Protein AF-A0A924Q567-F1 (afdb_monomer)

Radius of gyration: 49.11 Å; Cα contacts (8 Å, |Δi|>4): 144; chains: 1; bounding box: 121×82×143 Å

Mean predicted aligned error: 18.67 Å

Nearest PDB structures (foldseek):
  8tzl-assembly1_E  TM=3.607E-01  e=2.537E+00  Vibrio cholerae
  6ixv-assembly3_C  TM=4.095E-01  e=7.789E+00  Homo sapiens
  3vr4-assembly1_G  TM=2.959E-01  e=4.316E+00  Enterococcus hirae
  8i7o-assembly1_C7  TM=3.284E-01  e=5.152E+00  Mus musculus

Secondary structure (DSSP, 8-state):
--SSSSSSHHHHHHHHHHHHHTTT---------PEEEE-TTS-EEEESS--GGGTTS-EEEE-TTS-EEEEEPPPPPHHHHHHHHHHHHHHHHHHHHHHHHHHHHHHHHHH-SSHHHHHHHHHHHHHHHHHHHHHHHHHHHHHHHHHHTTT----------------PPPPP----PPPPPPP------HHHHHHHHHHHHHHHHHHHHHHHHHHHHHHHHHHHHHHHHHHHHHHHHHHHHHHHHHHHHHHHHH----------

Sequence (264 aa):
MQHQKQNTERRWKGLVVSAVLLAACGATAGHAQVYKWVDENGKTQYTDTIPPASTDRARKELRSDGTVKFSTDRAATAEEKRLASLRAVEAAKIKAAQDEHDRKDKALLNTYTSLLDYDRVRDRALSTVAADIRTLQDREVVLNQIIASDGRFLPPVTGPVAVPAPAVAPVAGKPVAPAPAPKATLVKTAGMVLLEAKSELPRARAAIVSKRHDFEALTALYASDRDRLSRLIDLENAKTTTEKTLAAEQKVISDPTVVPAKKK

Structure (mmCIF, N/CA/C/O backbone):
data_AF-A0A924Q567-F1
#
_entry.id   AF-A0A924Q567-F1
#
loop_
_atom_site.group_PDB
_atom_site.id
_atom_site.type_symbol
_atom_site.label_atom_id
_atom_site.label_alt_id
_atom_site.label_comp_id
_atom_site.label_asym_id
_atom_site.label_entity_id
_atom_site.label_seq_id
_atom_site.pdbx_PDB_ins_code
_atom_site.Cartn_x
_atom_site.Cartn_y
_atom_site.Cartn_z
_atom_site.occupancy
_atom_site.B_iso_or_equiv
_atom_site.auth_seq_id
_atom_site.auth_comp_id
_atom_site.auth_asym_id
_atom_site.auth_atom_id
_atom_site.pdbx_PDB_model_num
ATOM 1 N N . MET A 1 1 ? -94.385 1.839 93.846 1.00 49.00 1 MET A N 1
ATOM 2 C CA . MET A 1 1 ? -93.597 1.224 92.752 1.00 49.00 1 MET A CA 1
ATOM 3 C C . MET A 1 1 ? -94.226 1.500 91.376 1.00 49.00 1 MET A C 1
ATOM 5 O O . MET A 1 1 ? -94.781 0.588 90.786 1.00 49.00 1 MET A O 1
ATOM 9 N N . GLN A 1 2 ? -94.177 2.734 90.854 1.00 51.34 2 GLN A N 1
ATOM 10 C CA . GLN A 1 2 ? -94.692 3.040 89.494 1.00 51.34 2 GLN A CA 1
ATOM 11 C C . GLN A 1 2 ? -93.894 4.126 88.726 1.00 51.34 2 GLN A C 1
ATOM 13 O O . GLN A 1 2 ? -94.151 4.342 87.549 1.00 51.34 2 GLN A O 1
ATOM 18 N N . HIS A 1 3 ? -92.881 4.782 89.313 1.00 44.53 3 HIS A N 1
ATOM 19 C CA . HIS A 1 3 ? -92.201 5.918 88.654 1.00 44.53 3 HIS A CA 1
ATOM 20 C C . HIS A 1 3 ? -90.887 5.598 87.908 1.00 44.53 3 HIS A C 1
ATOM 22 O O . HIS A 1 3 ? -90.301 6.496 87.315 1.00 44.53 3 HIS A O 1
ATOM 28 N N . GLN A 1 4 ? -90.421 4.343 87.870 1.00 53.62 4 GLN A N 1
ATOM 29 C CA . GLN A 1 4 ? -89.105 3.993 87.290 1.00 53.62 4 GLN A CA 1
ATOM 30 C C . GLN A 1 4 ? -89.120 3.574 85.801 1.00 53.62 4 GLN A C 1
ATOM 32 O O . GLN A 1 4 ? -88.065 3.304 85.238 1.00 53.62 4 GLN A O 1
ATOM 37 N N . LYS A 1 5 ? -90.280 3.527 85.124 1.00 50.31 5 LYS A N 1
ATOM 38 C CA . LYS A 1 5 ? -90.381 2.995 83.742 1.00 50.31 5 LYS A CA 1
ATOM 39 C C . LYS A 1 5 ? -90.311 4.026 82.601 1.00 50.31 5 LYS A C 1
AT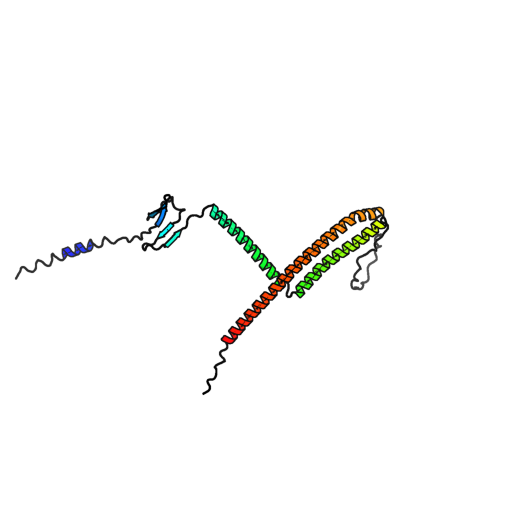OM 41 O O . LYS A 1 5 ? -90.260 3.626 81.449 1.00 50.31 5 LYS A O 1
ATOM 46 N N . GLN A 1 6 ? -90.293 5.332 82.880 1.00 54.94 6 GLN A N 1
ATOM 47 C CA . GLN A 1 6 ? -90.463 6.374 81.844 1.00 54.94 6 GLN A CA 1
ATOM 48 C C . GLN A 1 6 ? -89.144 6.940 81.261 1.00 54.94 6 GLN A C 1
ATOM 50 O O . GLN A 1 6 ? -89.168 7.624 80.241 1.00 54.94 6 GLN A O 1
ATOM 55 N N . ASN A 1 7 ? -87.982 6.670 81.874 1.00 49.31 7 ASN A N 1
ATOM 56 C CA . ASN A 1 7 ? -86.717 7.353 81.534 1.00 49.31 7 ASN A CA 1
ATOM 57 C C . ASN A 1 7 ? -85.803 6.614 80.536 1.00 49.31 7 ASN A C 1
ATOM 59 O O . ASN A 1 7 ? -84.811 7.186 80.078 1.00 49.31 7 ASN A O 1
ATOM 63 N N . THR A 1 8 ? -86.101 5.364 80.180 1.00 51.41 8 THR A N 1
ATOM 64 C CA . THR A 1 8 ? -85.229 4.537 79.323 1.00 51.41 8 THR A CA 1
ATOM 65 C C . THR A 1 8 ? -85.462 4.762 77.828 1.00 51.41 8 THR A C 1
ATOM 67 O O . THR A 1 8 ? -84.510 4.720 77.052 1.00 51.41 8 THR A O 1
ATOM 70 N N . GLU A 1 9 ? -86.681 5.104 77.406 1.00 51.09 9 GLU A N 1
ATOM 71 C CA . GLU A 1 9 ? -87.011 5.211 75.974 1.00 51.09 9 GLU A CA 1
ATOM 72 C C . GLU A 1 9 ? -86.589 6.535 75.315 1.00 51.09 9 GLU A C 1
ATOM 74 O O . GLU A 1 9 ? -86.417 6.607 74.097 1.00 51.09 9 GLU A O 1
ATOM 79 N N . ARG A 1 10 ? -86.359 7.596 76.101 1.00 54.09 10 ARG A N 1
ATOM 80 C CA . ARG A 1 10 ? -85.931 8.907 75.571 1.00 54.09 10 ARG A CA 1
ATOM 81 C C . ARG A 1 10 ? -84.429 8.988 75.288 1.00 54.09 10 ARG A C 1
ATOM 83 O O . ARG A 1 10 ? -84.020 9.754 74.421 1.00 54.09 10 ARG A O 1
ATOM 90 N N . ARG A 1 11 ? -83.607 8.182 75.970 1.00 54.81 11 ARG A N 1
ATOM 91 C CA . ARG A 1 11 ? -82.136 8.223 75.842 1.00 54.81 11 ARG A CA 1
ATOM 92 C C . ARG A 1 11 ? -81.632 7.548 74.564 1.00 54.81 11 ARG A C 1
ATOM 94 O O . ARG A 1 11 ? -80.575 7.915 74.065 1.00 54.81 11 ARG A O 1
ATOM 101 N N . TRP A 1 12 ? -82.405 6.619 73.999 1.00 49.62 12 TRP A N 1
ATOM 102 C CA . TRP A 1 12 ? -81.978 5.855 72.824 1.00 49.62 12 TRP A CA 1
ATOM 103 C C . TRP A 1 12 ? -82.185 6.606 71.501 1.00 49.62 12 TRP A C 1
ATOM 105 O O . TRP A 1 12 ? -81.382 6.473 70.581 1.00 49.62 12 TRP A O 1
ATOM 115 N N . LYS A 1 13 ? -83.207 7.471 71.421 1.00 50.41 13 LYS A N 1
ATOM 116 C CA . LYS A 1 13 ? -83.510 8.247 70.204 1.00 50.41 13 LYS A CA 1
ATOM 117 C C . LYS A 1 13 ? -82.503 9.375 69.932 1.00 50.41 13 LYS A C 1
ATOM 119 O O . LYS A 1 13 ? -82.315 9.742 68.779 1.00 50.41 13 LYS A O 1
ATOM 124 N N . GLY A 1 14 ? -81.815 9.884 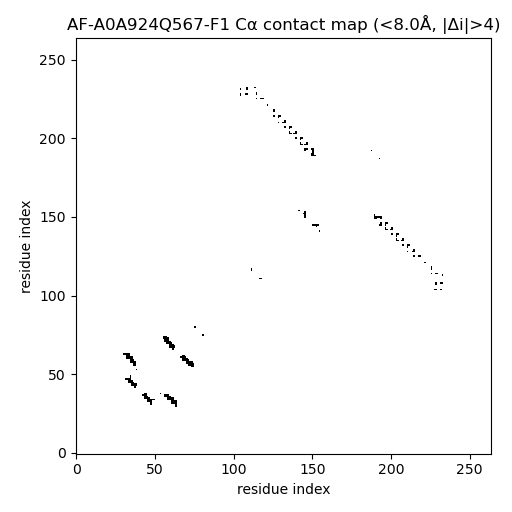70.960 1.00 49.41 14 GLY A N 1
ATOM 125 C CA . GLY A 1 14 ? -80.770 10.909 70.798 1.00 49.41 14 GLY A CA 1
ATOM 126 C C . GLY A 1 14 ? -79.438 10.373 70.258 1.00 49.41 14 GLY A C 1
ATOM 127 O O . GLY A 1 14 ? -78.714 11.097 69.584 1.00 49.41 14 GLY A O 1
ATOM 128 N N . LEU A 1 15 ? -79.133 9.094 70.506 1.00 55.19 15 LEU A N 1
ATOM 129 C CA . LEU A 1 15 ? -77.843 8.479 70.163 1.00 55.19 15 LEU A CA 1
ATOM 130 C C . LEU A 1 15 ? -77.741 8.067 68.683 1.00 55.19 15 LEU A C 1
ATOM 132 O O . LEU A 1 15 ? -76.648 8.020 68.127 1.00 55.19 15 LEU A O 1
ATOM 136 N N . VAL A 1 16 ? -78.875 7.819 68.020 1.00 57.03 16 VAL A N 1
ATOM 137 C CA . VAL A 1 16 ? -78.901 7.437 66.595 1.00 57.03 16 VAL A CA 1
ATOM 138 C C . VAL A 1 16 ? -78.711 8.654 65.679 1.00 57.03 16 VAL A C 1
ATOM 140 O O . VAL A 1 16 ? -78.095 8.539 64.624 1.00 57.03 16 VAL A O 1
ATOM 143 N N . VAL A 1 17 ? -79.152 9.846 66.098 1.00 56.94 17 VAL A N 1
ATOM 144 C CA . VAL A 1 17 ? -79.019 11.072 65.289 1.00 56.94 17 VAL A CA 1
ATOM 145 C C . VAL A 1 17 ? -77.582 11.617 65.303 1.00 56.94 17 VAL A C 1
ATOM 147 O O . VAL A 1 17 ? -77.122 12.139 64.289 1.00 56.94 17 VAL A O 1
ATOM 150 N N . SER A 1 18 ? -76.818 11.434 66.390 1.00 52.47 18 SER A N 1
ATOM 151 C CA . SER A 1 18 ? -75.418 11.892 66.446 1.00 52.47 18 SER A CA 1
ATOM 152 C C . SER A 1 18 ? -74.440 11.002 65.669 1.00 52.47 18 SER A C 1
ATOM 154 O O . SER A 1 18 ? -73.372 11.470 65.285 1.00 52.47 18 SER A O 1
ATOM 156 N N . ALA A 1 19 ? -74.785 9.735 65.416 1.00 53.22 19 ALA A N 1
ATOM 157 C CA . ALA A 1 19 ? -73.922 8.800 64.689 1.00 53.22 19 ALA A CA 1
ATOM 158 C C . ALA A 1 19 ? -73.966 8.996 63.161 1.00 53.22 19 ALA A C 1
ATOM 160 O O . ALA A 1 19 ? -72.989 8.702 62.478 1.00 53.22 19 ALA A O 1
ATOM 161 N N . VAL A 1 20 ? -75.063 9.535 62.619 1.00 56.19 20 VAL A N 1
ATOM 162 C CA . VAL A 1 20 ? -75.216 9.752 61.168 1.00 56.19 20 VAL A CA 1
ATOM 163 C C . VAL A 1 20 ? -74.555 11.059 60.710 1.00 56.19 20 VAL A C 1
ATOM 165 O O . VAL A 1 20 ? -74.064 11.134 59.587 1.00 56.19 20 VAL A O 1
ATOM 168 N N . LEU A 1 21 ? -74.443 12.069 61.582 1.00 50.78 21 LEU A N 1
ATOM 169 C CA . LEU A 1 21 ? -73.819 13.350 61.221 1.00 50.78 21 LEU A CA 1
ATOM 170 C C . LEU A 1 21 ? -72.278 13.302 61.201 1.00 50.78 21 LEU A C 1
ATOM 172 O O . LEU A 1 21 ? -71.648 14.133 60.555 1.00 50.78 21 LEU A O 1
ATOM 176 N N . LEU A 1 22 ? -71.661 12.314 61.862 1.00 50.19 22 LEU A N 1
ATOM 177 C CA . LEU A 1 22 ? -70.200 12.178 61.927 1.00 50.19 22 LEU A CA 1
ATOM 178 C C . LEU A 1 22 ? -69.603 11.364 60.761 1.00 50.19 22 LEU A C 1
ATOM 180 O O . LEU A 1 22 ? -68.396 11.399 60.544 1.00 50.19 22 LEU A O 1
ATOM 184 N N . ALA A 1 23 ? -70.436 10.667 59.981 1.00 48.16 23 ALA A N 1
ATOM 185 C CA . ALA A 1 23 ? -70.002 9.844 58.847 1.00 48.16 23 ALA A CA 1
ATOM 186 C C . ALA A 1 23 ? -69.887 10.619 57.515 1.00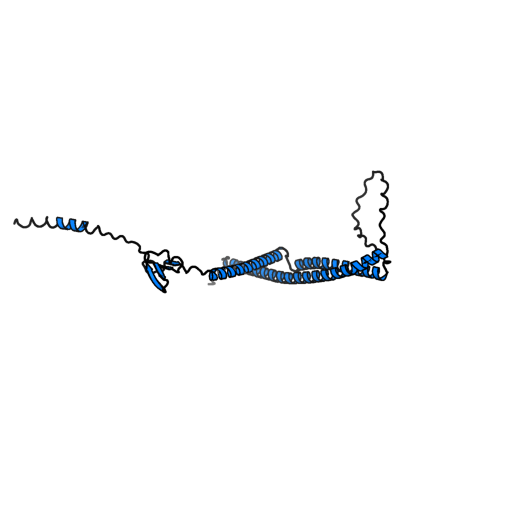 48.16 23 ALA A C 1
ATOM 188 O O . ALA A 1 23 ? -69.381 10.079 56.536 1.00 48.16 23 ALA A O 1
ATOM 189 N N . ALA A 1 24 ? -70.320 11.884 57.467 1.00 47.59 24 ALA A N 1
ATOM 190 C CA . ALA A 1 24 ? -70.266 12.715 56.258 1.00 47.59 24 ALA A CA 1
ATOM 191 C C . ALA A 1 24 ? -68.956 13.516 56.099 1.00 47.59 24 ALA A C 1
ATOM 193 O O . ALA A 1 24 ? -68.771 14.184 55.086 1.00 47.59 24 ALA A O 1
ATOM 194 N N . CYS A 1 25 ? -68.029 13.438 57.061 1.00 45.97 25 CYS A N 1
ATOM 195 C CA . CYS A 1 25 ? -66.724 14.111 57.002 1.00 45.97 25 CYS A CA 1
ATOM 196 C C . CYS A 1 25 ? -65.588 13.112 56.700 1.00 45.97 25 CYS A C 1
ATOM 198 O O . CYS A 1 25 ? -64.547 13.091 57.355 1.00 45.97 25 CYS A O 1
ATOM 200 N N . GLY A 1 26 ? -65.818 12.220 55.733 1.00 43.34 26 GLY A N 1
ATOM 201 C CA . GLY A 1 26 ? -64.791 11.341 55.179 1.00 43.34 26 GLY A CA 1
ATOM 202 C C . GLY A 1 26 ? -63.874 12.141 54.262 1.00 43.34 26 GLY A C 1
ATOM 203 O O . GLY A 1 26 ? -64.206 12.388 53.107 1.00 43.34 26 GLY A O 1
ATOM 204 N N . ALA A 1 27 ? -62.744 12.573 54.817 1.00 44.97 27 ALA A N 1
ATOM 205 C CA . ALA A 1 27 ? -61.682 13.307 54.152 1.00 44.97 27 ALA A CA 1
ATOM 206 C C . ALA A 1 27 ? -61.311 12.711 52.783 1.00 44.97 27 ALA A C 1
ATOM 208 O O . ALA A 1 27 ? -60.885 11.561 52.672 1.00 44.97 27 ALA A O 1
ATOM 209 N N . THR A 1 28 ? -61.382 13.537 51.741 1.00 43.84 28 THR A N 1
ATOM 210 C CA . THR A 1 28 ? -60.617 13.319 50.517 1.00 43.84 28 THR A CA 1
ATOM 211 C C . THR A 1 28 ? -59.138 13.464 50.870 1.00 43.84 28 THR A C 1
ATOM 213 O O . THR A 1 28 ? -58.620 14.577 50.959 1.00 43.84 28 THR A O 1
ATOM 216 N N . ALA A 1 29 ? -58.450 12.347 51.104 1.00 44.50 29 ALA A N 1
ATOM 217 C CA . ALA A 1 29 ? -56.994 12.310 51.134 1.00 44.50 29 ALA A CA 1
ATOM 218 C C . ALA A 1 29 ? -56.474 12.545 49.705 1.00 44.50 29 ALA A C 1
ATOM 220 O O . ALA A 1 29 ? -56.157 11.613 48.968 1.00 44.50 29 ALA A O 1
ATOM 221 N N . GLY A 1 30 ? -56.454 13.811 49.289 1.00 45.03 30 GLY A N 1
ATOM 222 C CA . GLY A 1 30 ? -55.734 14.238 48.102 1.00 45.03 30 GLY A CA 1
ATOM 223 C C . GLY A 1 30 ? -54.241 14.063 48.356 1.00 45.03 30 GLY A C 1
ATOM 224 O O . GLY A 1 30 ? -53.691 14.650 49.285 1.00 45.03 30 GLY A O 1
ATOM 225 N N . HIS A 1 31 ? -53.582 13.241 47.546 1.00 48.22 31 HIS A N 1
ATOM 226 C CA . HIS A 1 31 ? -52.127 13.222 47.458 1.00 48.22 31 HIS A CA 1
ATOM 227 C C . HIS A 1 31 ? -51.644 14.598 46.964 1.00 48.22 31 HIS A C 1
ATOM 229 O O . HIS A 1 31 ? -51.569 14.822 45.759 1.00 48.22 31 HIS A O 1
ATOM 235 N N . ALA A 1 32 ? -51.336 15.518 47.882 1.00 53.72 32 ALA A N 1
ATOM 236 C CA . ALA A 1 32 ? -50.741 16.813 47.555 1.00 53.72 32 ALA A CA 1
ATOM 237 C C . ALA A 1 32 ? -49.303 16.596 47.051 1.00 53.72 32 ALA A C 1
ATOM 239 O O . ALA A 1 32 ? -48.451 16.083 47.786 1.00 53.72 32 ALA A O 1
ATOM 240 N N . GLN A 1 33 ? -49.038 16.925 45.785 1.00 58.66 33 GLN A N 1
ATOM 241 C CA . GLN A 1 33 ? -47.714 16.811 45.173 1.00 58.66 33 GLN A CA 1
ATOM 242 C C . GLN A 1 33 ? -47.039 18.182 45.222 1.00 58.66 33 GLN A C 1
ATOM 244 O O . GLN A 1 33 ? -47.317 19.060 44.416 1.00 58.66 33 GLN A O 1
ATOM 249 N N . VAL A 1 34 ? -46.130 18.376 46.179 1.00 62.91 34 VAL A N 1
ATOM 250 C CA . VAL A 1 34 ? -45.461 19.668 46.366 1.00 62.91 34 VAL A CA 1
ATOM 251 C C . VAL A 1 34 ? -44.223 19.755 45.470 1.00 62.91 34 VAL A C 1
ATOM 253 O O . VAL A 1 34 ? -43.266 18.987 45.616 1.00 62.91 34 VAL A O 1
ATOM 256 N N . TYR A 1 35 ? -44.206 20.729 44.560 1.00 62.09 35 TYR A N 1
ATOM 257 C CA . TYR A 1 35 ? -43.068 21.002 43.683 1.00 62.09 35 TYR A CA 1
ATOM 258 C C . TYR A 1 35 ? -42.164 22.081 44.278 1.00 62.09 35 TYR A C 1
ATOM 260 O O . TYR A 1 35 ? -42.632 23.163 44.639 1.00 62.09 35 TYR A O 1
ATOM 268 N N . LYS A 1 36 ? -40.853 21.811 44.328 1.00 68.94 36 LYS A N 1
ATOM 269 C CA . LYS A 1 36 ? -39.820 22.777 44.726 1.00 68.94 36 LYS A CA 1
ATOM 270 C C . LYS A 1 36 ? -39.118 23.328 43.485 1.00 68.94 36 LYS A C 1
ATOM 272 O O . LYS A 1 36 ? -38.501 22.565 42.735 1.00 68.94 36 LYS A O 1
ATOM 277 N N . TRP A 1 37 ? -39.162 24.645 43.296 1.00 64.62 37 TRP A N 1
ATOM 278 C CA . TRP A 1 37 ? -38.470 25.333 42.200 1.00 64.62 37 TRP A CA 1
ATOM 279 C C . TRP A 1 37 ? -37.856 26.662 42.660 1.00 64.62 37 TRP A C 1
ATOM 281 O O . TRP A 1 37 ? -38.170 27.163 43.738 1.00 64.62 37 TRP A O 1
ATOM 291 N N . VAL A 1 38 ? -36.929 27.202 41.866 1.00 68.12 38 VAL A N 1
ATOM 292 C CA . VAL A 1 38 ? -36.236 28.468 42.151 1.00 68.12 38 VAL A CA 1
ATOM 293 C C . VAL A 1 38 ? -36.681 29.522 41.137 1.00 68.12 38 VAL A C 1
ATOM 295 O O . VAL A 1 38 ? -36.569 29.305 39.925 1.00 68.12 38 VAL A O 1
ATOM 298 N N . ASP A 1 39 ? -37.207 30.641 41.636 1.00 60.56 39 ASP A N 1
ATOM 299 C CA . ASP A 1 39 ? -37.718 31.746 40.819 1.00 60.56 39 ASP A CA 1
ATOM 300 C C . ASP A 1 39 ? -36.602 32.644 40.241 1.00 60.56 39 ASP A C 1
ATOM 302 O O . ASP A 1 39 ? -35.408 32.369 40.382 1.00 60.56 39 ASP A O 1
ATOM 306 N N . GLU A 1 40 ? -36.974 33.697 39.507 1.00 58.56 40 GLU A N 1
ATOM 307 C CA . GLU A 1 40 ? -36.023 34.615 38.848 1.00 58.56 40 GLU A CA 1
ATOM 308 C C . GLU A 1 40 ? -35.178 35.426 39.835 1.00 58.56 40 GLU A C 1
ATOM 310 O O . GLU A 1 40 ? -34.078 35.850 39.493 1.00 58.56 40 GLU A O 1
ATOM 315 N N . ASN A 1 41 ? -35.659 35.558 41.072 1.00 55.97 41 ASN A N 1
ATOM 316 C CA . ASN A 1 41 ? -35.008 36.283 42.156 1.00 55.97 41 ASN A CA 1
ATOM 317 C C . ASN A 1 41 ? -34.153 35.357 43.041 1.00 55.97 41 ASN A C 1
ATOM 319 O O . ASN A 1 41 ? -33.648 35.782 44.079 1.00 55.97 41 ASN A O 1
ATOM 323 N N . GLY A 1 42 ? -34.000 34.082 42.660 1.00 57.88 42 GLY A N 1
ATOM 324 C CA . GLY A 1 42 ? -33.239 33.090 43.420 1.00 57.88 42 GLY A CA 1
ATOM 325 C C . GLY A 1 42 ? -33.962 32.563 44.663 1.00 57.88 42 GLY A C 1
ATOM 326 O O . GLY A 1 42 ? -33.348 31.870 45.478 1.00 57.88 42 GLY A O 1
ATOM 327 N N . LYS A 1 43 ? -35.259 32.850 44.832 1.00 61.03 43 LYS A N 1
ATOM 328 C CA . LYS A 1 43 ? -36.038 32.386 45.981 1.00 61.03 43 LYS A CA 1
ATOM 329 C C . LYS A 1 43 ? -36.604 30.994 45.707 1.00 61.03 43 LYS A C 1
ATOM 331 O O . LYS A 1 43 ? -37.114 30.693 44.630 1.00 61.03 43 LYS A O 1
ATOM 336 N N . THR A 1 44 ? -36.484 30.119 46.702 1.00 65.12 44 THR A N 1
ATOM 337 C CA . THR A 1 44 ? -37.006 28.749 46.647 1.00 65.12 44 THR A CA 1
ATOM 338 C C . THR A 1 44 ? -38.495 28.760 46.971 1.00 65.12 44 THR A C 1
ATOM 340 O O . THR A 1 44 ? -38.870 29.038 48.109 1.00 65.12 44 THR A O 1
ATOM 343 N N . GLN A 1 45 ? -39.325 28.432 45.986 1.00 67.62 45 GLN A N 1
ATOM 344 C CA . GLN A 1 45 ? -40.779 28.430 46.090 1.00 67.62 45 GLN A CA 1
ATOM 345 C C . GLN A 1 45 ? -41.312 26.989 46.086 1.00 67.62 45 GLN A C 1
ATOM 347 O O . GLN A 1 45 ? -40.827 26.131 45.341 1.00 67.62 45 GLN A O 1
ATOM 352 N N . TYR A 1 46 ? -42.317 26.735 46.929 1.00 64.50 46 TYR A N 1
ATOM 353 C CA . TYR A 1 46 ? -43.041 25.465 47.025 1.00 64.50 46 TYR A CA 1
ATOM 354 C C . TYR A 1 46 ? -44.474 25.692 46.532 1.00 64.50 46 TYR A C 1
ATOM 356 O O . TYR A 1 46 ? -45.174 26.534 47.089 1.00 64.50 46 TYR A O 1
ATOM 364 N N . THR A 1 47 ? -44.902 25.003 45.473 1.00 63.00 47 THR A N 1
ATOM 365 C CA . THR A 1 47 ? -46.251 25.166 44.895 1.00 63.00 47 THR A CA 1
ATOM 366 C C . THR A 1 47 ? -46.858 23.819 44.504 1.00 63.00 47 THR A C 1
ATOM 368 O O . THR A 1 47 ? -46.127 22.899 44.139 1.00 63.00 47 THR A O 1
ATOM 371 N N . ASP A 1 48 ? -48.187 23.720 44.576 1.00 60.72 48 ASP A N 1
ATOM 372 C CA . ASP A 1 48 ? -48.996 22.555 44.163 1.00 60.72 48 ASP A CA 1
ATOM 373 C C . ASP A 1 48 ? -49.440 22.668 42.683 1.00 60.72 48 ASP A C 1
ATOM 375 O O . ASP A 1 48 ? -49.923 21.726 42.068 1.00 60.72 48 ASP A O 1
ATOM 379 N N . THR A 1 49 ? -49.260 23.841 42.057 1.00 55.09 49 THR A N 1
ATOM 380 C CA . THR A 1 49 ? -49.556 24.075 40.630 1.00 55.09 49 THR A CA 1
ATOM 381 C C . THR A 1 49 ? -48.462 24.930 39.991 1.00 55.09 49 THR A C 1
ATOM 383 O O . THR A 1 49 ? -48.086 25.981 40.519 1.00 55.09 49 THR A O 1
ATOM 386 N N . ILE A 1 50 ? -47.914 24.455 38.868 1.00 55.94 50 ILE A N 1
ATOM 387 C CA . ILE A 1 50 ? -46.758 25.051 38.183 1.00 55.94 50 ILE A CA 1
ATOM 388 C C . ILE A 1 50 ? -47.229 26.121 37.179 1.00 55.94 50 ILE A C 1
ATOM 390 O O . ILE A 1 50 ? -48.049 25.810 36.314 1.00 55.94 50 ILE A O 1
ATOM 394 N N . PRO A 1 51 ? -46.692 27.355 37.227 1.00 57.66 51 PRO A N 1
ATOM 395 C CA . PRO A 1 51 ? -46.925 28.364 36.194 1.00 57.66 51 PRO A CA 1
ATOM 396 C C . PRO A 1 51 ? -46.208 28.013 34.871 1.00 57.66 51 PRO A C 1
ATOM 398 O O . PRO A 1 51 ? -45.053 27.589 34.902 1.00 57.66 51 PRO A O 1
ATOM 401 N N . PRO A 1 52 ? -46.813 28.259 33.692 1.00 57.59 52 PRO A N 1
ATOM 402 C CA . PRO A 1 52 ? -46.217 27.934 32.386 1.00 57.59 52 PRO A CA 1
ATOM 403 C C . PRO A 1 52 ? -44.946 28.737 32.041 1.00 57.59 52 PRO A C 1
ATOM 405 O O . PRO A 1 52 ? -44.253 28.407 31.087 1.00 57.59 52 PRO A O 1
ATOM 408 N N . ALA A 1 53 ? -44.616 29.778 32.813 1.00 56.50 53 ALA A N 1
ATOM 409 C CA . ALA A 1 53 ? -43.437 30.622 32.601 1.00 56.50 53 ALA A CA 1
ATOM 410 C C . ALA A 1 53 ? -42.118 30.025 33.144 1.00 56.50 53 ALA A C 1
ATOM 412 O O . ALA A 1 53 ? -41.049 30.578 32.899 1.00 56.50 53 ALA A O 1
ATOM 413 N N . SER A 1 54 ? -42.162 28.921 33.901 1.00 53.25 54 SER A N 1
ATOM 414 C CA . SER A 1 54 ? -40.991 28.364 34.604 1.00 53.25 54 SER A CA 1
ATOM 415 C C . SER A 1 54 ? -40.644 26.917 34.226 1.00 53.25 54 SER A C 1
ATOM 417 O O . SER A 1 54 ? -39.872 26.262 34.929 1.00 53.25 54 SER A O 1
ATOM 419 N N . THR A 1 55 ? -41.144 26.431 33.086 1.00 55.56 55 THR A N 1
ATOM 420 C CA . THR A 1 55 ? -40.942 25.057 32.589 1.00 55.56 55 THR A CA 1
ATOM 421 C C . THR A 1 55 ? -39.474 24.699 32.299 1.00 55.56 55 THR A C 1
ATOM 423 O O . THR A 1 55 ? -39.094 23.549 32.497 1.00 55.56 55 THR A O 1
ATOM 426 N N . ASP A 1 56 ? -38.624 25.661 31.922 1.00 53.09 56 ASP A N 1
ATOM 427 C CA . ASP A 1 56 ? -37.221 25.415 31.518 1.00 53.09 56 ASP A CA 1
ATOM 428 C C . ASP A 1 56 ? -36.197 25.380 32.677 1.00 53.09 56 ASP A C 1
ATOM 430 O O . ASP A 1 56 ? -34.978 25.314 32.462 1.00 53.09 56 ASP A O 1
ATOM 434 N N . ARG A 1 57 ? -36.657 25.453 33.933 1.00 57.09 57 ARG A N 1
ATOM 435 C CA . ARG A 1 57 ? -35.794 25.573 35.122 1.00 57.09 57 ARG A CA 1
ATOM 436 C C . ARG A 1 57 ? -35.620 24.244 35.854 1.00 57.09 57 ARG A C 1
ATOM 438 O O . ARG A 1 57 ? -36.470 23.361 35.794 1.00 57.09 57 ARG A O 1
ATOM 445 N N . ALA A 1 58 ? -34.514 24.133 36.595 1.00 56.38 58 ALA A N 1
ATOM 446 C CA . ALA A 1 58 ? -34.259 22.963 37.422 1.00 56.38 58 ALA A CA 1
ATOM 447 C C . ALA A 1 58 ? -35.354 22.817 38.501 1.00 56.38 58 ALA A C 1
ATOM 449 O O . ALA A 1 58 ? -35.572 23.746 39.285 1.00 56.38 58 ALA A O 1
ATOM 450 N N . ARG A 1 59 ? -36.037 21.668 38.559 1.00 56.16 59 ARG A N 1
ATOM 451 C CA . ARG A 1 59 ? -37.120 21.371 39.516 1.00 56.16 59 ARG A CA 1
ATOM 452 C C . ARG A 1 59 ? -36.863 20.068 40.254 1.00 56.16 59 ARG A C 1
ATOM 454 O O . ARG A 1 59 ? -36.334 19.120 39.682 1.00 56.16 59 ARG A O 1
ATOM 461 N N . LYS A 1 60 ? -37.290 20.000 41.513 1.00 55.09 60 LYS A N 1
ATOM 462 C CA . LYS A 1 60 ? -37.354 18.746 42.271 1.00 55.09 60 LYS A CA 1
ATOM 463 C C . LYS A 1 60 ? -38.809 18.495 42.663 1.00 55.09 60 LYS A C 1
ATOM 465 O O . LYS A 1 60 ? -39.418 19.316 43.344 1.00 55.09 60 LYS A O 1
ATOM 470 N N . GLU A 1 61 ? -39.372 17.388 42.199 1.00 58.84 61 GLU A N 1
ATOM 471 C CA . GLU A 1 61 ? -40.643 16.833 42.668 1.00 58.84 61 GLU A CA 1
ATOM 472 C C . GLU A 1 61 ? -40.369 16.109 43.985 1.00 58.84 61 GLU A C 1
ATOM 474 O O . GLU A 1 61 ? -39.538 15.194 44.029 1.00 58.84 61 GLU A O 1
ATOM 479 N N . LEU A 1 62 ? -41.020 16.539 45.064 1.00 56.00 62 LEU A N 1
ATOM 480 C CA . LEU A 1 62 ? -40.907 15.908 46.374 1.00 56.00 62 LEU A CA 1
ATOM 481 C C . LEU A 1 62 ? -42.175 15.083 46.635 1.00 56.00 62 LEU A C 1
ATOM 483 O O . LEU A 1 62 ? -43.286 15.508 46.318 1.00 56.00 62 LEU A O 1
ATOM 487 N N . ARG A 1 63 ? -42.018 13.886 47.207 1.00 58.72 63 ARG A N 1
ATOM 488 C CA . ARG A 1 63 ? -43.134 13.131 47.793 1.00 58.72 63 ARG A CA 1
ATOM 489 C C . ARG A 1 63 ? -43.609 13.824 49.075 1.00 58.72 63 ARG A C 1
ATOM 491 O O . ARG A 1 63 ? -42.910 14.652 49.655 1.00 58.72 63 ARG A O 1
ATOM 498 N N . SER A 1 64 ? -44.791 13.432 49.544 1.00 57.06 64 SER A N 1
ATOM 499 C CA . SER A 1 64 ? -45.397 13.905 50.797 1.00 57.06 64 SER A CA 1
ATOM 500 C C . SER A 1 64 ? -44.565 13.615 52.058 1.00 57.06 64 SER A C 1
ATOM 502 O O . SER A 1 64 ? -44.870 14.143 53.119 1.00 57.06 64 SER A O 1
ATOM 504 N N . ASP A 1 65 ? -43.527 12.782 51.952 1.00 55.00 65 ASP A N 1
ATOM 505 C CA . ASP A 1 65 ? -42.554 12.444 52.997 1.00 55.00 65 ASP A CA 1
ATOM 506 C C . ASP A 1 65 ? -41.283 13.325 52.962 1.00 55.00 65 ASP A C 1
ATOM 508 O O . ASP A 1 65 ? -40.374 13.134 53.764 1.00 55.00 65 ASP A O 1
ATOM 512 N N . GLY A 1 66 ? -41.198 14.287 52.033 1.00 53.03 66 GLY A N 1
ATOM 513 C CA . GLY A 1 66 ? -40.025 15.145 51.842 1.00 53.03 66 GLY A CA 1
ATOM 514 C C . GLY A 1 66 ? -38.908 14.521 50.996 1.00 53.03 66 GLY A C 1
ATOM 515 O O . GLY A 1 66 ? -37.898 15.182 50.739 1.00 53.03 66 GLY A O 1
ATOM 516 N N . THR A 1 67 ? -39.078 13.289 50.507 1.00 50.94 67 THR A N 1
ATOM 517 C CA . THR A 1 67 ? -38.088 12.605 49.667 1.00 50.94 67 THR A CA 1
ATOM 518 C C . THR A 1 67 ? -38.213 13.052 48.209 1.00 50.94 67 THR A C 1
ATOM 520 O O . THR A 1 67 ? -39.308 13.111 47.648 1.00 50.94 67 THR A O 1
ATOM 523 N N . VAL A 1 68 ? -37.085 13.352 47.555 1.00 57.94 68 VAL A N 1
ATOM 524 C CA . VAL A 1 68 ? -37.058 13.743 46.135 1.00 57.94 68 VAL A CA 1
ATOM 525 C C . VAL A 1 68 ? -37.437 12.542 45.265 1.00 57.94 68 VAL A C 1
ATOM 527 O O . VAL A 1 68 ? -36.742 11.530 45.250 1.00 57.94 68 VAL A O 1
ATOM 530 N N . LYS A 1 69 ? -38.545 12.658 44.533 1.00 52.00 69 LYS A N 1
ATOM 531 C CA . LYS A 1 69 ? -39.070 11.636 43.620 1.00 52.00 69 LYS A CA 1
ATOM 532 C C . LYS A 1 69 ? -38.545 11.811 42.198 1.00 52.00 69 LYS A C 1
ATOM 534 O O . LYS A 1 69 ? -38.285 10.817 41.532 1.00 52.00 69 LYS A O 1
ATOM 539 N N . PHE A 1 70 ? -38.379 13.055 41.751 1.00 46.12 70 PHE A N 1
ATOM 540 C CA . PHE A 1 70 ? -37.862 13.388 40.423 1.00 46.12 70 PHE A CA 1
ATOM 541 C C . PHE A 1 70 ? -37.078 14.701 40.476 1.00 46.12 70 PHE A C 1
ATOM 543 O O . PHE A 1 70 ? -37.555 15.677 41.044 1.00 46.12 70 PHE A O 1
ATOM 550 N N . SER A 1 71 ? -35.886 14.744 39.884 1.00 48.00 71 SER A N 1
ATOM 551 C CA . SER A 1 71 ? -35.126 15.979 39.657 1.00 48.00 71 SER A CA 1
ATOM 552 C C . SER A 1 71 ? -35.064 16.206 38.151 1.00 48.00 71 SER A C 1
ATOM 554 O O . SER A 1 71 ? -34.636 15.322 37.417 1.00 48.00 71 SER A O 1
ATOM 556 N N . THR A 1 72 ? -35.528 17.355 37.678 1.00 49.69 72 THR A N 1
ATOM 557 C CA . THR A 1 72 ? -35.311 17.816 36.306 1.00 49.69 72 THR A CA 1
ATOM 558 C C . THR A 1 72 ? -34.251 18.896 36.399 1.00 49.69 72 THR A C 1
ATOM 560 O O . THR A 1 72 ? -34.476 19.896 37.072 1.00 49.69 72 THR A O 1
ATOM 563 N N . ASP A 1 73 ? -33.089 18.688 35.792 1.00 55.19 73 ASP A N 1
ATOM 564 C CA . ASP A 1 73 ? -32.030 19.695 35.768 1.00 55.19 73 ASP A CA 1
ATOM 565 C C . ASP A 1 73 ? -32.357 20.815 34.766 1.00 55.19 73 ASP A C 1
ATOM 567 O O . ASP A 1 73 ? -33.258 20.688 33.935 1.00 55.19 73 ASP A O 1
ATOM 571 N N . ARG A 1 74 ? -31.660 21.952 34.879 1.00 56.03 74 ARG A N 1
ATOM 572 C CA . ARG A 1 74 ? -31.855 23.129 34.014 1.00 56.03 74 ARG A CA 1
ATOM 573 C C . ARG A 1 74 ? -31.731 22.728 32.540 1.00 56.03 74 ARG A C 1
ATOM 575 O O . ARG A 1 74 ? -30.853 21.938 32.197 1.00 56.03 74 ARG A O 1
ATOM 582 N N . ALA A 1 75 ? -32.542 23.322 31.660 1.00 57.03 75 ALA A N 1
ATOM 583 C CA . ALA A 1 75 ? -32.336 23.181 30.222 1.00 57.03 75 ALA A CA 1
ATOM 584 C C . ALA A 1 75 ? -30.898 23.608 29.861 1.00 57.03 75 ALA A C 1
ATOM 586 O O . ALA A 1 75 ? -30.513 24.753 30.107 1.00 57.03 75 ALA A O 1
ATOM 587 N N . ALA A 1 76 ? -30.100 22.676 29.321 1.00 58.66 76 ALA A N 1
ATOM 588 C CA . ALA A 1 76 ? -28.709 22.934 28.952 1.00 58.66 76 ALA A CA 1
ATOM 589 C C . ALA A 1 76 ? -28.625 24.149 28.021 1.00 58.66 76 ALA A C 1
ATOM 591 O O . ALA A 1 76 ? -29.374 24.239 27.035 1.00 58.66 76 ALA A O 1
ATOM 592 N N . THR A 1 77 ? -27.726 25.077 28.342 1.00 65.00 77 THR A N 1
ATOM 593 C CA . THR A 1 77 ? -27.543 26.305 27.564 1.00 65.00 77 THR A CA 1
ATOM 594 C C . THR A 1 77 ? -27.094 25.970 26.137 1.00 65.00 77 THR A C 1
ATOM 596 O O . THR A 1 77 ? -26.510 24.914 25.881 1.00 65.00 77 THR A O 1
ATOM 599 N N . ALA A 1 78 ? -27.387 26.848 25.172 1.00 72.44 78 ALA A N 1
ATOM 600 C CA . ALA A 1 78 ? -27.040 26.610 23.766 1.00 72.44 78 ALA A CA 1
ATOM 601 C C . ALA A 1 78 ? -25.534 26.329 23.570 1.00 72.44 78 ALA A C 1
ATOM 603 O O . ALA A 1 78 ? -25.168 25.493 22.746 1.00 72.44 78 ALA A O 1
ATOM 604 N N . GLU A 1 79 ? -24.680 26.957 24.382 1.00 73.50 79 GLU A N 1
ATOM 605 C CA . GLU A 1 79 ? -23.232 26.734 24.391 1.00 73.50 79 GLU A CA 1
ATOM 606 C C . GLU A 1 79 ? -22.835 25.374 24.986 1.00 73.50 79 GLU A C 1
ATOM 608 O O . GLU A 1 79 ? -22.021 24.663 24.400 1.00 73.50 79 GLU A O 1
ATOM 613 N N . GLU A 1 80 ? -23.456 24.929 26.082 1.00 75.00 80 GLU A N 1
ATOM 614 C CA . GLU A 1 80 ? -23.204 23.592 26.646 1.00 75.00 80 GLU A CA 1
ATOM 615 C C . GLU A 1 80 ? -23.624 22.474 25.683 1.00 75.00 80 GLU A C 1
ATOM 617 O O . GLU A 1 80 ? -22.910 21.479 25.544 1.00 75.00 80 GLU A O 1
ATOM 622 N N . LYS A 1 81 ? -24.735 22.655 24.955 1.00 76.44 81 LYS A N 1
ATOM 623 C CA . LYS A 1 81 ? -25.158 21.728 23.892 1.00 76.44 81 LYS A CA 1
ATOM 624 C C . LYS A 1 81 ? -24.162 21.706 22.730 1.00 76.44 81 LYS A C 1
ATOM 626 O O . LYS A 1 81 ? -23.849 20.626 22.229 1.00 76.44 81 LYS A O 1
ATOM 631 N N . ARG A 1 82 ? -23.620 22.864 22.330 1.00 78.31 82 ARG A N 1
ATOM 632 C CA . ARG A 1 82 ? -22.561 22.955 21.307 1.00 78.31 82 ARG A CA 1
ATOM 633 C C . ARG A 1 82 ? -21.290 22.231 21.753 1.00 78.31 82 ARG A C 1
ATOM 635 O O . ARG A 1 82 ? -20.821 21.354 21.033 1.00 78.31 82 ARG A O 1
ATOM 642 N N . LEU A 1 83 ? -20.791 22.496 22.958 1.00 83.38 83 LEU A N 1
ATOM 643 C CA . LEU A 1 83 ? -19.625 21.809 23.532 1.00 83.38 83 LEU A CA 1
ATOM 644 C C . LEU A 1 83 ? -19.837 20.293 23.663 1.00 83.38 83 LEU A C 1
ATOM 646 O O . LEU A 1 83 ? -18.942 19.517 23.334 1.00 83.38 83 LEU A O 1
ATOM 650 N N . ALA A 1 84 ? -21.017 19.850 24.103 1.00 84.06 84 ALA A N 1
ATOM 651 C CA . ALA A 1 84 ? -21.356 18.428 24.160 1.00 84.06 84 ALA A CA 1
ATOM 652 C C . ALA A 1 84 ? -21.387 17.788 22.763 1.00 84.06 84 ALA A C 1
ATOM 654 O O . ALA A 1 84 ? -20.867 16.687 22.588 1.00 84.06 84 ALA A O 1
ATOM 655 N N . SER A 1 85 ? -21.925 18.487 21.758 1.00 86.44 85 SER A N 1
ATOM 656 C CA . SER A 1 85 ? -21.932 18.002 20.374 1.00 86.44 85 SER A CA 1
ATOM 657 C C . SER A 1 85 ? -20.522 17.884 19.787 1.00 86.44 85 SER A C 1
ATOM 659 O O . SER A 1 85 ? -20.217 16.881 19.149 1.00 86.44 85 SER A O 1
ATOM 661 N N . LEU A 1 86 ? -19.630 18.840 20.071 1.00 89.19 86 LEU A N 1
ATOM 662 C CA . LEU A 1 86 ? -18.230 18.790 19.639 1.00 89.19 86 LEU A CA 1
ATOM 663 C C . LEU A 1 86 ? -17.494 17.606 20.274 1.00 89.19 86 LEU A C 1
ATOM 665 O O . LEU A 1 86 ? -16.880 16.820 19.557 1.00 89.19 86 LEU A O 1
ATOM 669 N N . ARG A 1 87 ? -17.645 17.403 21.590 1.00 90.62 87 ARG A N 1
ATOM 670 C CA . ARG A 1 87 ? -17.077 16.235 22.286 1.00 90.62 87 ARG A CA 1
ATOM 671 C C . ARG A 1 87 ? -17.630 14.917 21.755 1.00 90.62 87 ARG A C 1
ATOM 673 O O . ARG A 1 87 ? -16.880 13.958 21.617 1.00 90.62 87 ARG A O 1
ATOM 680 N N . ALA A 1 88 ? -18.924 14.858 21.441 1.00 92.19 88 ALA A N 1
ATOM 681 C CA . ALA A 1 88 ? -19.531 13.670 20.851 1.00 92.19 88 ALA A CA 1
ATOM 682 C C . ALA A 1 88 ? -18.966 13.379 19.452 1.00 92.19 88 ALA A C 1
ATOM 684 O O . ALA A 1 88 ? -18.689 12.224 19.137 1.00 92.19 88 ALA A O 1
ATOM 685 N N . VAL A 1 89 ? -18.736 14.412 18.633 1.00 93.44 89 VAL A N 1
ATOM 686 C CA . VAL A 1 89 ? -18.091 14.274 17.318 1.00 93.44 89 VAL A CA 1
ATOM 687 C C . VAL A 1 89 ? -16.639 13.814 17.460 1.00 93.44 89 VAL A C 1
ATOM 689 O O . VAL A 1 89 ? -16.215 12.920 16.731 1.00 93.44 89 VAL A O 1
ATOM 692 N N . GLU A 1 90 ? -15.871 14.373 18.395 1.00 93.69 90 GLU A N 1
ATOM 693 C CA . GLU A 1 90 ? -14.493 13.942 18.669 1.00 93.69 90 GLU A CA 1
ATOM 694 C C . GLU A 1 90 ? -14.433 12.495 19.166 1.00 93.69 90 GLU A C 1
ATOM 696 O O . GLU A 1 90 ? -13.682 11.688 18.619 1.00 93.69 90 GLU A O 1
ATOM 701 N N . ALA A 1 91 ? -15.279 12.128 20.131 1.00 94.44 91 ALA A N 1
ATOM 702 C CA . ALA A 1 91 ? -15.378 10.759 20.627 1.00 94.44 91 ALA A CA 1
ATOM 703 C C . ALA A 1 91 ? -15.796 9.780 19.519 1.00 94.44 91 ALA A C 1
ATOM 705 O O . ALA A 1 91 ? -15.238 8.687 19.419 1.00 94.44 91 ALA A O 1
ATOM 706 N N . ALA A 1 92 ? -16.728 10.177 18.646 1.00 94.44 92 ALA A N 1
ATOM 707 C CA . ALA A 1 92 ? -17.128 9.377 17.494 1.00 94.44 92 ALA A CA 1
ATOM 708 C C . ALA A 1 92 ? -15.974 9.183 16.498 1.00 94.44 92 ALA A C 1
ATOM 710 O O . ALA A 1 92 ? -15.798 8.077 15.993 1.00 94.44 92 ALA A O 1
ATOM 711 N N . LYS A 1 93 ? -15.154 10.215 16.250 1.00 94.88 93 LYS A N 1
ATOM 712 C CA . LYS A 1 93 ? -13.953 10.107 15.403 1.00 94.88 93 LYS A CA 1
ATOM 713 C C . LYS A 1 93 ? -12.912 9.165 16.004 1.00 94.88 93 LYS A C 1
ATOM 715 O O . LYS A 1 93 ? -12.387 8.321 15.287 1.00 94.88 93 LYS A O 1
ATOM 720 N N . ILE A 1 94 ? -12.642 9.281 17.306 1.00 95.06 94 ILE A N 1
ATOM 721 C CA . ILE A 1 94 ? -11.698 8.400 18.012 1.00 95.06 94 ILE A CA 1
ATOM 722 C C . ILE A 1 94 ? -12.179 6.951 17.938 1.00 95.06 94 ILE A C 1
ATOM 724 O O . ILE A 1 94 ? -11.407 6.070 17.568 1.00 95.06 94 ILE A O 1
ATOM 728 N N . LYS A 1 95 ? -13.464 6.709 18.217 1.00 95.44 95 LYS A N 1
ATOM 729 C CA . LYS A 1 95 ? -14.051 5.371 18.133 1.00 95.44 95 LYS A CA 1
ATOM 730 C C . LYS A 1 95 ? -13.990 4.809 16.711 1.00 95.44 95 LYS A C 1
ATOM 732 O O . LYS A 1 95 ? -13.588 3.670 16.533 1.00 95.44 95 LYS A O 1
ATOM 737 N N . ALA A 1 96 ? -14.321 5.611 15.699 1.00 95.75 96 ALA A N 1
ATOM 738 C CA . ALA A 1 96 ? -14.232 5.183 14.304 1.00 95.75 96 ALA A CA 1
ATOM 739 C C . ALA A 1 96 ? -12.792 4.816 13.899 1.00 95.75 96 ALA A C 1
ATOM 741 O O . ALA A 1 96 ? -12.591 3.819 13.209 1.00 95.75 96 ALA A O 1
ATOM 742 N N . ALA A 1 97 ? -11.795 5.578 14.363 1.00 95.06 97 ALA A N 1
ATOM 743 C CA . ALA A 1 97 ? -10.384 5.277 14.127 1.00 95.06 97 ALA A CA 1
ATOM 744 C C . ALA A 1 97 ? -9.933 3.988 14.837 1.00 95.06 97 ALA A C 1
ATOM 746 O O . ALA A 1 97 ? -9.191 3.199 14.254 1.00 95.06 97 ALA A O 1
ATOM 747 N N . GLN A 1 98 ? -10.404 3.745 16.065 1.00 94.81 98 GLN A N 1
ATOM 748 C CA . GLN A 1 98 ? -10.162 2.492 16.793 1.00 94.81 98 GLN A CA 1
ATOM 749 C C . GLN A 1 98 ? -10.809 1.298 16.086 1.00 94.81 98 GLN A C 1
ATOM 751 O O . GLN A 1 98 ? -10.139 0.301 15.835 1.00 94.81 98 GLN A O 1
ATOM 756 N N . ASP A 1 99 ? -12.070 1.423 15.671 1.00 95.19 99 ASP A N 1
ATOM 757 C CA . ASP A 1 99 ? -12.778 0.373 14.936 1.00 95.19 99 ASP A CA 1
ATOM 758 C C . ASP A 1 99 ? -12.069 0.044 13.611 1.00 95.19 99 ASP A C 1
ATOM 760 O O . ASP A 1 99 ? -11.986 -1.118 13.210 1.00 95.19 99 ASP A O 1
ATOM 764 N N . GLU A 1 100 ? -11.542 1.051 12.907 1.00 95.56 100 GLU A N 1
ATOM 765 C CA . GLU A 1 100 ? -10.744 0.843 11.698 1.00 95.56 100 GLU A CA 1
ATOM 766 C C . GLU A 1 100 ? -9.408 0.154 12.003 1.00 95.56 100 GLU A C 1
ATOM 768 O O . GLU A 1 100 ? -9.007 -0.758 11.275 1.00 95.56 100 GLU A O 1
ATOM 773 N N . HIS A 1 101 ? -8.734 0.555 13.082 1.00 92.50 101 HIS A N 1
ATOM 774 C CA . HIS A 1 101 ? -7.503 -0.080 13.539 1.00 92.50 101 HIS A CA 1
ATOM 775 C C . HIS A 1 101 ? -7.740 -1.567 13.835 1.00 92.50 101 HIS A C 1
ATOM 777 O O . HIS A 1 101 ? -7.070 -2.408 13.234 1.00 92.50 101 HIS A O 1
ATOM 783 N N . ASP A 1 102 ? -8.761 -1.894 14.626 1.00 94.31 102 ASP A N 1
ATOM 784 C CA . ASP A 1 102 ? -9.126 -3.266 14.989 1.00 94.31 102 ASP A CA 1
ATOM 785 C C . ASP A 1 102 ? -9.536 -4.106 13.774 1.00 94.31 102 ASP A C 1
ATOM 787 O O . ASP A 1 102 ? -9.227 -5.297 13.690 1.00 94.31 102 ASP A O 1
ATOM 791 N N . ARG A 1 103 ? -10.234 -3.505 12.801 1.00 96.25 103 ARG A N 1
ATOM 792 C CA . ARG A 1 103 ? -10.557 -4.177 11.532 1.00 96.25 103 ARG A CA 1
ATOM 793 C C . ARG A 1 103 ? -9.294 -4.530 10.756 1.00 96.25 103 ARG A C 1
ATOM 795 O O . ARG A 1 103 ? -9.208 -5.642 10.242 1.00 96.25 103 ARG A O 1
ATOM 802 N N . LYS A 1 104 ? -8.322 -3.614 10.686 1.00 94.81 104 LYS A N 1
ATOM 803 C CA . LYS A 1 104 ? -7.027 -3.861 10.032 1.00 94.81 104 LYS A CA 1
ATOM 804 C C . LYS A 1 104 ? -6.226 -4.939 10.763 1.00 94.81 104 LYS A C 1
ATOM 806 O O . LYS A 1 104 ? -5.697 -5.821 10.100 1.00 94.81 104 LYS A O 1
ATOM 811 N N . ASP A 1 105 ? -6.202 -4.925 12.097 1.00 95.88 105 ASP A N 1
ATOM 812 C CA . ASP A 1 105 ? -5.537 -5.964 12.902 1.00 95.88 105 ASP A CA 1
ATOM 813 C C . ASP A 1 105 ? -6.118 -7.350 12.628 1.00 95.88 105 ASP A C 1
ATOM 815 O O . ASP A 1 105 ? -5.388 -8.300 12.343 1.00 95.88 105 ASP A O 1
ATOM 819 N N . LYS A 1 106 ? -7.451 -7.459 12.655 1.00 95.31 106 LYS A N 1
ATOM 820 C CA . LYS A 1 106 ? -8.153 -8.712 12.353 1.00 95.31 106 LYS A CA 1
ATOM 821 C C . LYS A 1 106 ? -7.883 -9.173 10.927 1.00 95.31 106 LYS A C 1
ATOM 823 O O . LYS A 1 106 ? -7.662 -10.356 10.707 1.00 95.31 106 LYS A O 1
ATOM 828 N N . ALA A 1 107 ? -7.883 -8.259 9.958 1.00 96.00 107 ALA A N 1
ATOM 829 C CA . ALA A 1 107 ? -7.549 -8.596 8.579 1.00 96.00 107 ALA A CA 1
ATOM 830 C C . ALA A 1 107 ? -6.111 -9.123 8.453 1.00 96.00 107 ALA A C 1
ATOM 832 O O . ALA A 1 107 ? -5.886 -10.082 7.717 1.00 96.00 107 ALA A O 1
ATOM 833 N N . LEU A 1 108 ? -5.161 -8.543 9.194 1.00 95.19 108 LEU A N 1
ATOM 834 C CA . LEU A 1 108 ? -3.759 -8.956 9.187 1.00 95.19 108 LEU A CA 1
ATOM 835 C C . LEU A 1 108 ? -3.588 -10.376 9.747 1.00 95.19 108 LEU A C 1
ATOM 837 O O . LEU A 1 108 ? -2.992 -11.214 9.077 1.00 95.19 108 LEU A O 1
ATOM 841 N N . LEU A 1 109 ? -4.186 -10.666 10.908 1.00 95.50 109 LEU A N 1
ATOM 842 C CA . LEU A 1 109 ? -4.189 -12.011 11.503 1.00 95.50 109 LEU A CA 1
ATOM 843 C C . LEU A 1 109 ? -4.913 -13.047 10.630 1.00 95.50 109 LEU A C 1
ATOM 845 O O . LEU A 1 109 ? -4.448 -14.172 10.486 1.00 95.50 109 LEU A O 1
ATOM 849 N N . ASN A 1 110 ? -6.036 -12.668 10.012 1.00 95.31 110 ASN A N 1
ATOM 850 C CA . ASN A 1 110 ? -6.809 -13.579 9.166 1.00 95.31 110 ASN A CA 1
ATOM 851 C C . ASN A 1 110 ? -6.105 -13.903 7.842 1.00 95.31 110 ASN A C 1
ATOM 853 O O . ASN A 1 110 ? -6.304 -14.985 7.294 1.00 95.31 110 ASN A O 1
ATOM 857 N N . THR A 1 111 ? -5.337 -12.957 7.296 1.00 95.94 111 THR A N 1
ATOM 858 C CA . THR A 1 111 ? -4.658 -13.131 6.003 1.00 95.94 111 THR A CA 1
ATOM 859 C C . THR A 1 111 ? -3.339 -13.876 6.163 1.00 95.94 111 THR A C 1
ATOM 861 O O . THR A 1 111 ? -3.015 -14.711 5.323 1.00 95.94 111 THR A O 1
ATOM 864 N N . TYR A 1 112 ? -2.587 -13.589 7.228 1.00 95.38 112 TYR A N 1
ATOM 865 C CA . TYR A 1 112 ? -1.234 -14.102 7.418 1.00 95.38 112 TYR A CA 1
ATOM 866 C C . TYR A 1 112 ? -1.153 -15.002 8.644 1.00 95.38 112 TYR A C 1
ATOM 868 O O . TYR A 1 112 ? -1.240 -14.546 9.780 1.00 95.38 112 TYR A O 1
ATOM 876 N N . THR A 1 113 ? -0.899 -16.289 8.417 1.00 91.12 113 THR A N 1
ATOM 877 C CA . THR A 1 113 ? -0.793 -17.284 9.498 1.00 91.12 113 THR A CA 1
ATOM 878 C C . THR A 1 113 ? 0.517 -17.173 10.288 1.00 91.12 113 THR A C 1
ATOM 880 O O . THR A 1 113 ? 0.620 -17.671 11.404 1.00 91.12 113 THR A O 1
ATOM 883 N N . SER A 1 114 ? 1.560 -16.567 9.712 1.00 94.69 114 SER A N 1
ATOM 884 C CA . SER A 1 114 ? 2.867 -16.419 10.366 1.00 94.69 114 SER A CA 1
ATOM 885 C C . SER A 1 114 ? 3.644 -15.219 9.827 1.00 94.69 114 SER A C 1
ATOM 887 O O . SER A 1 114 ? 3.396 -14.765 8.708 1.00 94.69 114 SER A O 1
ATOM 889 N N . LEU A 1 115 ? 4.657 -14.761 10.574 1.00 95.44 115 LEU A N 1
ATOM 890 C CA . LEU A 1 115 ? 5.556 -13.693 10.114 1.00 95.44 115 LEU A CA 1
ATOM 891 C C . LEU A 1 115 ? 6.300 -14.070 8.823 1.00 95.44 115 LEU A C 1
ATOM 893 O O . LEU A 1 115 ? 6.526 -13.213 7.977 1.00 95.44 115 LEU A O 1
ATOM 897 N N . LEU A 1 116 ? 6.654 -15.347 8.646 1.00 96.25 116 LEU A N 1
ATOM 898 C CA . LEU A 1 116 ? 7.352 -15.812 7.444 1.00 96.25 116 LEU A CA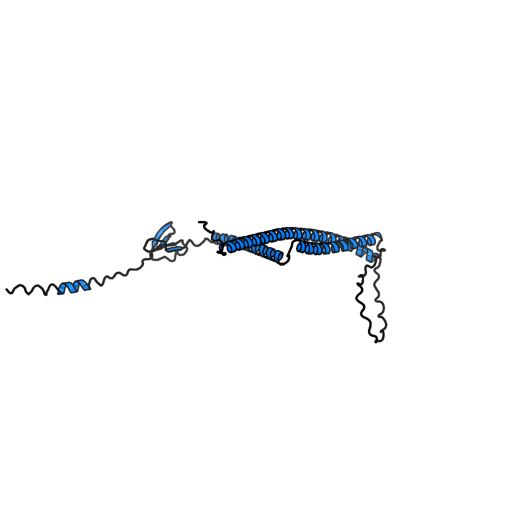 1
ATOM 899 C C . LEU A 1 116 ? 6.474 -15.730 6.193 1.00 96.25 116 LEU A C 1
ATOM 901 O O . LEU A 1 116 ? 6.979 -15.479 5.102 1.00 96.25 116 LEU A O 1
ATOM 905 N N . ASP A 1 117 ? 5.170 -15.959 6.337 1.00 96.00 117 ASP A N 1
ATOM 906 C CA . ASP A 1 117 ? 4.231 -15.830 5.224 1.00 96.00 117 ASP A CA 1
ATOM 907 C C . ASP A 1 117 ? 4.090 -14.366 4.791 1.00 96.00 117 ASP A C 1
ATOM 909 O O . ASP A 1 117 ? 4.185 -14.041 3.606 1.00 96.00 117 ASP A O 1
ATOM 913 N N . TYR A 1 118 ? 4.008 -13.471 5.776 1.00 97.06 118 TYR A N 1
ATOM 914 C CA . TYR A 1 118 ? 4.042 -12.033 5.547 1.00 97.06 118 TYR A CA 1
ATOM 915 C C . TYR A 1 118 ? 5.333 -11.583 4.842 1.00 97.06 118 TYR A C 1
ATOM 917 O O . TYR A 1 118 ? 5.280 -10.865 3.841 1.00 97.06 118 TYR A O 1
ATOM 925 N N . ASP A 1 119 ? 6.493 -12.059 5.310 1.00 97.00 119 ASP A N 1
ATOM 926 C CA . ASP A 1 119 ? 7.796 -11.754 4.712 1.00 97.00 119 ASP A CA 1
ATOM 927 C C . ASP A 1 119 ? 7.865 -12.217 3.238 1.00 97.00 119 ASP A C 1
ATOM 929 O O . ASP A 1 119 ? 8.342 -11.474 2.383 1.00 97.00 119 ASP A O 1
ATOM 933 N N . ARG A 1 120 ? 7.297 -13.381 2.885 1.00 97.38 120 ARG A N 1
ATOM 934 C CA . ARG A 1 120 ? 7.232 -13.851 1.483 1.00 97.38 120 ARG A CA 1
ATOM 935 C C . ARG A 1 120 ? 6.386 -12.948 0.588 1.00 97.38 120 ARG A C 1
ATOM 937 O O . ARG A 1 120 ? 6.750 -12.714 -0.568 1.00 97.38 120 ARG A O 1
ATOM 944 N N . VAL A 1 121 ? 5.243 -12.475 1.087 1.00 96.94 121 VAL A N 1
ATOM 945 C CA . VAL A 1 121 ? 4.369 -11.564 0.334 1.00 96.94 121 VAL A CA 1
ATOM 946 C C . VAL A 1 121 ? 5.047 -10.211 0.142 1.00 96.94 121 VAL A C 1
ATOM 948 O O . VAL A 1 121 ? 5.074 -9.712 -0.988 1.00 96.94 121 VAL A O 1
ATOM 951 N N . ARG A 1 122 ? 5.679 -9.676 1.196 1.00 97.56 122 ARG A N 1
ATOM 952 C CA . ARG A 1 122 ? 6.526 -8.480 1.114 1.00 97.56 122 ARG A CA 1
ATOM 953 C C . ARG A 1 122 ? 7.590 -8.638 0.036 1.00 97.56 122 ARG A C 1
ATOM 955 O O . ARG A 1 122 ? 7.686 -7.794 -0.850 1.00 97.56 122 ARG A O 1
ATOM 962 N N . ASP A 1 123 ? 8.380 -9.704 0.100 1.00 97.88 123 ASP A N 1
ATOM 963 C CA . ASP A 1 123 ? 9.529 -9.883 -0.787 1.00 97.88 123 ASP A CA 1
ATOM 964 C C . ASP A 1 123 ? 9.085 -9.988 -2.253 1.00 97.88 123 ASP A C 1
ATOM 966 O O . ASP A 1 123 ? 9.701 -9.388 -3.134 1.00 97.88 123 ASP A O 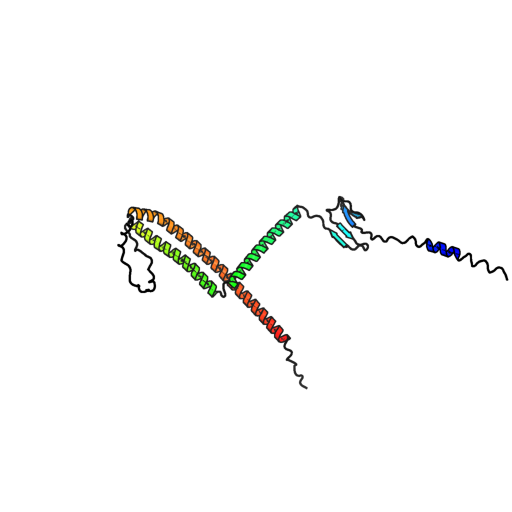1
ATOM 970 N N . ARG A 1 124 ? 7.953 -10.651 -2.526 1.00 97.62 124 ARG A N 1
ATOM 971 C CA . ARG A 1 124 ? 7.353 -10.677 -3.869 1.00 97.62 124 ARG A CA 1
ATOM 972 C C . ARG A 1 124 ? 6.935 -9.279 -4.334 1.00 97.62 124 ARG A C 1
ATOM 974 O O . ARG A 1 124 ? 7.262 -8.894 -5.460 1.00 97.62 124 ARG A O 1
ATOM 981 N N . ALA A 1 125 ? 6.244 -8.517 -3.489 1.00 96.44 125 ALA A N 1
ATOM 982 C CA . ALA A 1 125 ? 5.806 -7.165 -3.827 1.00 96.44 125 ALA A CA 1
ATOM 983 C C . ALA A 1 125 ? 7.001 -6.235 -4.105 1.00 96.44 125 ALA A C 1
ATOM 985 O O . ALA A 1 125 ? 7.047 -5.581 -5.148 1.00 96.44 125 ALA A O 1
ATOM 986 N N . LEU A 1 126 ? 8.011 -6.247 -3.230 1.00 97.62 126 LEU A N 1
ATOM 987 C CA . LEU A 1 126 ? 9.234 -5.459 -3.395 1.00 97.62 126 LEU A CA 1
ATOM 988 C C . LEU A 1 126 ? 10.034 -5.894 -4.627 1.00 97.62 126 LEU A C 1
ATOM 990 O O . LEU A 1 126 ? 10.532 -5.039 -5.358 1.00 97.62 126 LEU A O 1
ATOM 994 N N . SER A 1 127 ? 10.111 -7.198 -4.915 1.00 97.75 127 SER A N 1
ATOM 995 C CA . SER A 1 127 ? 10.805 -7.701 -6.109 1.00 97.75 127 SER A CA 1
ATOM 996 C C . SER A 1 127 ? 10.176 -7.205 -7.412 1.00 97.75 127 SER A C 1
ATOM 998 O O . SER A 1 127 ? 10.895 -6.933 -8.370 1.00 97.75 127 SER A O 1
ATOM 1000 N N . THR A 1 128 ? 8.852 -7.020 -7.433 1.00 97.62 128 THR A N 1
ATOM 1001 C CA . THR A 1 128 ? 8.129 -6.507 -8.604 1.00 97.62 128 THR A CA 1
ATOM 1002 C C . THR A 1 128 ? 8.529 -5.058 -8.880 1.00 97.62 128 THR A C 1
ATOM 1004 O O . THR A 1 128 ? 8.955 -4.728 -9.983 1.00 97.62 128 THR A O 1
ATOM 1007 N N . VAL A 1 129 ? 8.501 -4.205 -7.852 1.00 97.25 129 VAL A N 1
ATOM 1008 C CA . VAL A 1 129 ? 8.905 -2.795 -7.988 1.00 97.25 129 VAL A CA 1
ATOM 1009 C C . VAL A 1 129 ? 10.398 -2.672 -8.304 1.00 97.25 129 VAL A C 1
ATOM 1011 O O . VAL A 1 129 ? 10.794 -1.847 -9.126 1.00 97.25 129 VAL A O 1
ATOM 1014 N N . ALA A 1 130 ? 11.242 -3.518 -7.711 1.00 98.06 130 ALA A N 1
ATOM 1015 C CA . ALA A 1 130 ? 12.667 -3.557 -8.027 1.00 98.06 130 ALA A CA 1
ATOM 1016 C C . ALA A 1 130 ? 12.929 -3.950 -9.495 1.00 98.06 130 ALA A C 1
ATOM 1018 O O . ALA A 1 130 ? 13.808 -3.370 -10.136 1.00 98.06 130 ALA A O 1
ATOM 1019 N N . ALA A 1 131 ? 12.159 -4.894 -10.047 1.00 98.00 131 ALA A N 1
ATOM 1020 C CA . ALA A 1 131 ? 12.244 -5.276 -11.456 1.00 98.00 131 ALA A CA 1
ATOM 1021 C C . ALA A 1 131 ? 11.814 -4.134 -12.395 1.00 98.00 131 ALA A C 1
ATOM 1023 O O . ALA A 1 131 ? 12.471 -3.901 -13.414 1.00 98.00 131 ALA A O 1
ATOM 1024 N N . ASP A 1 132 ? 10.780 -3.372 -12.028 1.00 97.00 132 ASP A N 1
ATOM 1025 C CA . ASP A 1 132 ? 10.361 -2.178 -12.772 1.00 97.00 132 ASP A CA 1
ATOM 1026 C C . ASP A 1 132 ? 11.463 -1.111 -12.787 1.00 97.00 132 ASP A C 1
ATOM 1028 O O . ASP A 1 132 ? 11.797 -0.572 -13.846 1.00 97.00 132 ASP A O 1
ATOM 1032 N N . ILE A 1 133 ? 12.073 -0.832 -11.626 1.00 98.12 133 ILE A N 1
ATOM 1033 C CA . ILE A 1 133 ? 13.204 0.103 -11.518 1.00 98.12 133 ILE A CA 1
ATOM 1034 C C . ILE A 1 133 ? 14.342 -0.353 -12.430 1.00 98.12 133 ILE A C 1
ATOM 1036 O O . ILE A 1 133 ? 14.867 0.456 -13.194 1.00 98.12 133 ILE A O 1
ATOM 1040 N N . ARG A 1 134 ? 14.696 -1.642 -12.391 1.00 98.00 134 ARG A N 1
ATOM 1041 C CA . ARG A 1 134 ? 15.768 -2.199 -13.221 1.00 98.00 134 ARG A CA 1
ATOM 1042 C C . ARG A 1 134 ? 15.475 -2.042 -14.710 1.00 98.00 134 ARG A C 1
ATOM 1044 O O . ARG A 1 134 ? 16.329 -1.571 -15.448 1.00 98.00 134 ARG A O 1
ATOM 1051 N N . THR A 1 135 ? 14.251 -2.341 -15.131 1.00 97.06 135 THR A N 1
ATOM 1052 C CA . THR A 1 135 ? 13.824 -2.183 -16.529 1.00 97.06 135 THR A CA 1
ATOM 1053 C C . THR A 1 135 ? 13.936 -0.725 -16.989 1.00 97.06 135 THR A C 1
ATOM 1055 O O . THR A 1 135 ? 14.388 -0.446 -18.101 1.00 97.06 135 THR A O 1
ATOM 1058 N N . LEU A 1 136 ? 13.568 0.231 -16.129 1.00 96.56 136 LEU A N 1
ATOM 1059 C CA . LEU A 1 136 ? 13.723 1.658 -16.418 1.00 96.56 136 LEU A CA 1
ATOM 1060 C C . LEU A 1 136 ? 15.194 2.094 -16.461 1.00 96.56 136 LEU A C 1
ATOM 1062 O O . LEU A 1 136 ? 15.547 2.922 -17.299 1.00 96.56 136 LEU A O 1
ATOM 1066 N N . GLN A 1 137 ? 16.049 1.537 -15.602 1.00 97.50 137 GLN A N 1
ATOM 1067 C CA . GLN A 1 137 ? 17.494 1.789 -15.617 1.00 97.50 137 GLN A CA 1
ATOM 1068 C C . GLN A 1 137 ? 18.152 1.238 -16.885 1.00 97.50 137 GLN A C 1
ATOM 1070 O O . GLN A 1 137 ? 18.923 1.945 -17.530 1.00 97.50 137 GLN A O 1
ATOM 1075 N N . ASP A 1 138 ? 17.803 0.019 -17.293 1.00 96.12 138 ASP A N 1
ATOM 1076 C CA . ASP A 1 138 ? 18.286 -0.574 -18.542 1.00 96.12 138 ASP A CA 1
ATOM 1077 C C . ASP A 1 138 ? 17.853 0.288 -19.740 1.00 96.12 138 ASP A C 1
ATOM 1079 O O . ASP A 1 138 ? 18.654 0.593 -20.629 1.00 96.12 138 ASP A O 1
ATOM 1083 N N . ARG A 1 139 ? 16.607 0.785 -19.721 1.00 94.50 139 ARG A N 1
ATOM 1084 C CA . ARG A 1 139 ? 16.116 1.755 -20.709 1.00 94.50 139 ARG A CA 1
ATOM 1085 C C . ARG A 1 139 ? 16.923 3.055 -20.681 1.00 94.50 139 ARG A C 1
ATOM 1087 O O . ARG A 1 139 ? 17.275 3.549 -21.746 1.00 94.50 139 ARG A O 1
ATOM 1094 N N . GLU A 1 140 ? 17.238 3.610 -19.512 1.00 95.62 140 GLU A N 1
ATOM 1095 C CA . GLU A 1 140 ? 18.074 4.813 -19.388 1.00 95.62 140 GLU A CA 1
ATOM 1096 C C . GLU A 1 140 ? 19.453 4.615 -20.037 1.00 95.62 140 GLU A C 1
ATOM 1098 O O . GLU A 1 140 ? 19.915 5.480 -20.787 1.00 95.62 140 GLU A O 1
ATOM 1103 N N . VAL A 1 141 ? 20.098 3.470 -19.793 1.00 95.69 141 VAL A N 1
ATOM 1104 C CA . VAL A 1 141 ? 21.397 3.128 -20.392 1.00 95.69 141 VAL A CA 1
ATOM 1105 C C . VAL A 1 141 ? 21.296 3.095 -21.916 1.00 95.69 141 VAL A C 1
ATOM 1107 O O . VAL A 1 141 ? 22.112 3.723 -22.595 1.00 95.69 141 VAL A O 1
ATOM 1110 N N . VAL A 1 142 ? 20.267 2.438 -22.456 1.00 93.38 142 VAL A N 1
ATOM 1111 C CA . VAL A 1 142 ? 20.013 2.390 -23.903 1.00 93.38 142 VAL A CA 1
ATOM 1112 C C . VAL A 1 142 ? 19.795 3.794 -24.476 1.00 93.38 142 VAL A C 1
ATOM 1114 O O . VAL A 1 142 ? 20.401 4.144 -25.488 1.00 93.38 142 VAL A O 1
ATOM 1117 N N . LEU A 1 143 ? 18.981 4.632 -23.826 1.00 93.31 143 LEU A N 1
ATOM 1118 C CA . LEU A 1 143 ? 18.731 6.008 -24.272 1.00 93.31 143 LEU A CA 1
ATOM 1119 C C . LEU A 1 143 ? 20.018 6.847 -24.289 1.00 93.31 143 LEU A C 1
ATOM 1121 O O . LEU A 1 143 ? 20.255 7.584 -25.247 1.00 93.31 143 LEU A O 1
ATOM 1125 N N . ASN A 1 144 ? 20.883 6.698 -23.283 1.00 95.44 144 ASN A N 1
ATOM 1126 C CA . ASN A 1 144 ? 22.183 7.370 -23.257 1.00 95.44 144 ASN A CA 1
ATOM 1127 C C . ASN A 1 144 ? 23.100 6.905 -24.399 1.00 95.44 144 ASN A C 1
ATOM 1129 O O . ASN A 1 144 ? 23.759 7.738 -25.018 1.00 95.44 144 ASN A O 1
ATOM 1133 N N . GLN A 1 145 ? 23.119 5.610 -24.726 1.00 94.00 145 GLN A N 1
ATOM 1134 C CA . GLN A 1 145 ? 23.898 5.078 -25.855 1.00 94.00 145 GLN A CA 1
ATOM 1135 C C . GLN A 1 145 ? 23.385 5.592 -27.208 1.00 94.00 145 GLN A C 1
ATOM 1137 O O . GLN A 1 145 ? 24.175 5.936 -28.091 1.00 94.00 145 GLN A O 1
ATOM 1142 N N . ILE A 1 146 ? 22.065 5.711 -27.369 1.00 91.81 146 ILE A N 1
ATOM 1143 C CA . ILE A 1 146 ? 21.452 6.327 -28.554 1.00 91.81 146 ILE A CA 1
ATOM 1144 C C . ILE A 1 146 ? 21.900 7.783 -28.695 1.00 91.81 146 ILE A C 1
ATOM 1146 O O . ILE A 1 146 ? 22.282 8.205 -29.784 1.00 91.81 146 ILE A O 1
ATOM 1150 N N . ILE A 1 147 ? 21.896 8.545 -27.601 1.00 92.88 147 ILE A N 1
ATOM 1151 C CA . ILE A 1 147 ? 22.326 9.946 -27.623 1.00 92.88 147 ILE A CA 1
ATOM 1152 C C . ILE A 1 147 ? 23.822 10.053 -27.936 1.00 92.88 147 ILE A C 1
ATOM 1154 O O . ILE A 1 147 ? 24.198 10.854 -28.785 1.00 92.88 147 ILE A O 1
ATOM 1158 N N . ALA A 1 148 ? 24.661 9.223 -27.312 1.00 94.50 148 ALA A N 1
ATOM 1159 C CA . ALA A 1 148 ? 26.111 9.218 -27.524 1.00 94.50 148 ALA A CA 1
ATOM 1160 C C . ALA A 1 148 ? 26.528 8.801 -28.947 1.00 94.50 148 ALA A C 1
ATOM 1162 O O . ALA A 1 148 ? 27.613 9.150 -29.398 1.00 94.50 148 ALA A O 1
ATOM 1163 N N . SER A 1 149 ? 25.675 8.058 -29.655 1.00 92.62 149 SER A N 1
ATOM 1164 C CA . SER A 1 149 ? 25.906 7.612 -31.036 1.00 92.62 149 SER A CA 1
ATOM 1165 C C . SER A 1 149 ? 25.240 8.502 -32.096 1.00 92.62 149 SER A C 1
ATOM 1167 O O . SER A 1 149 ? 25.224 8.139 -33.277 1.00 92.62 149 SER A O 1
ATOM 1169 N N . ASP A 1 150 ? 24.656 9.638 -31.694 1.00 91.69 150 ASP A N 1
ATOM 1170 C CA . ASP A 1 150 ? 23.811 10.508 -32.525 1.00 91.69 150 ASP A CA 1
ATOM 1171 C C . ASP A 1 150 ? 22.677 9.754 -33.249 1.00 91.69 150 ASP A C 1
ATOM 1173 O O . ASP A 1 150 ? 22.375 10.006 -34.418 1.00 91.69 150 ASP A O 1
ATOM 1177 N N . GLY A 1 151 ? 22.050 8.787 -32.575 1.00 85.50 151 GLY A N 1
ATOM 1178 C CA . GLY A 1 151 ? 20.934 8.014 -33.126 1.00 85.50 151 GLY A CA 1
ATOM 1179 C C . GLY A 1 151 ? 21.333 6.845 -34.028 1.00 85.50 151 GLY A C 1
ATOM 1180 O O . GLY A 1 151 ? 20.459 6.242 -34.647 1.00 85.50 151 GLY A O 1
ATOM 1181 N N . ARG A 1 152 ? 22.629 6.513 -34.126 1.00 85.19 152 ARG A N 1
ATOM 1182 C CA . ARG A 1 152 ? 23.124 5.378 -34.932 1.00 85.19 152 ARG A CA 1
ATOM 1183 C C . ARG A 1 152 ? 23.088 4.041 -34.191 1.00 85.19 152 ARG A C 1
ATOM 1185 O O . ARG A 1 152 ? 23.155 2.996 -34.832 1.00 85.19 152 ARG A O 1
ATOM 1192 N N . PHE A 1 153 ? 22.995 4.059 -32.863 1.00 80.69 153 PHE A N 1
ATOM 1193 C CA . PHE A 1 153 ? 22.852 2.847 -32.063 1.00 80.69 153 PHE A CA 1
ATOM 1194 C C . PHE A 1 153 ? 21.466 2.230 -32.263 1.00 80.69 153 PHE A C 1
ATOM 1196 O O . PHE A 1 153 ? 20.443 2.858 -31.985 1.00 80.69 153 PHE A O 1
ATOM 1203 N N . LEU A 1 154 ? 21.445 0.976 -32.712 1.00 70.44 154 LEU A N 1
ATOM 1204 C CA . LEU A 1 154 ? 20.251 0.145 -32.732 1.00 70.44 154 LEU A CA 1
ATOM 1205 C C . LEU A 1 154 ? 20.309 -0.770 -31.505 1.00 70.44 154 LEU A C 1
ATOM 1207 O O . LEU A 1 154 ? 21.229 -1.588 -31.423 1.00 70.44 154 LEU A O 1
ATOM 1211 N N . PRO A 1 155 ? 19.380 -0.641 -30.540 1.00 67.25 155 PRO A N 1
ATOM 1212 C CA . PRO A 1 155 ? 19.366 -1.544 -29.403 1.00 67.25 155 PRO A CA 1
ATOM 1213 C C . PRO A 1 155 ? 19.160 -2.984 -29.887 1.00 67.25 155 PRO A C 1
ATOM 1215 O O . PRO A 1 155 ? 18.438 -3.200 -30.868 1.00 67.25 155 PRO A O 1
ATOM 1218 N N . PRO A 1 156 ? 19.761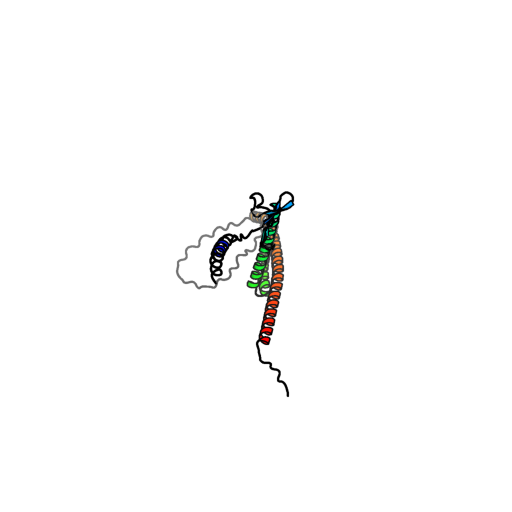 -3.981 -29.213 1.00 66.12 156 PRO A N 1
ATOM 1219 C CA . PRO A 1 156 ? 19.428 -5.370 -29.481 1.00 66.12 156 PRO A CA 1
ATOM 1220 C C . PRO A 1 156 ? 17.918 -5.530 -29.303 1.00 66.12 156 PRO A C 1
ATOM 1222 O O . PRO A 1 156 ? 17.360 -5.111 -28.288 1.00 66.12 156 PRO A O 1
ATOM 1225 N N . VAL A 1 157 ? 17.247 -6.083 -30.315 1.00 55.31 157 VAL A N 1
ATOM 1226 C CA . VAL A 1 157 ? 15.807 -6.341 -30.262 1.00 55.31 157 VAL A CA 1
ATOM 1227 C C . VAL A 1 157 ? 15.570 -7.361 -29.153 1.00 55.31 157 VAL A C 1
ATOM 1229 O O . VAL A 1 157 ? 15.709 -8.563 -29.360 1.00 55.31 157 VAL A O 1
ATOM 1232 N N . THR A 1 158 ? 15.207 -6.894 -27.963 1.00 53.19 158 THR A N 1
ATOM 1233 C CA . THR A 1 158 ? 14.598 -7.728 -26.930 1.00 53.19 158 THR A CA 1
ATOM 1234 C C . THR A 1 158 ? 13.148 -7.960 -27.337 1.00 53.19 158 THR A C 1
ATOM 1236 O O . THR A 1 158 ? 12.203 -7.393 -26.795 1.00 53.19 158 THR A O 1
ATOM 1239 N N . GLY A 1 159 ? 12.966 -8.777 -28.376 1.00 48.38 159 GLY A N 1
ATOM 1240 C CA . GLY A 1 159 ? 11.670 -9.387 -28.634 1.00 48.38 159 GLY A CA 1
ATOM 1241 C C . GLY A 1 159 ? 11.265 -10.212 -27.408 1.00 48.38 159 GLY A C 1
ATOM 1242 O O . GLY A 1 159 ? 12.149 -10.680 -26.681 1.00 48.38 159 GLY A O 1
ATOM 1243 N N . PRO A 1 160 ? 9.961 -10.399 -27.142 1.00 44.06 160 PRO A N 1
ATOM 1244 C CA . PRO A 1 160 ? 9.545 -11.327 -26.104 1.00 44.06 160 PRO A CA 1
ATOM 1245 C C . PRO A 1 160 ? 10.212 -12.671 -26.399 1.00 44.06 160 PRO A C 1
ATOM 1247 O O . PRO A 1 160 ? 10.037 -13.224 -27.486 1.00 44.06 160 PRO A O 1
ATOM 1250 N N . VAL A 1 161 ? 11.018 -13.166 -25.457 1.00 40.06 161 VAL A N 1
ATOM 1251 C CA . VAL A 1 161 ? 11.500 -14.545 -25.489 1.00 40.06 161 VAL A CA 1
ATOM 1252 C C . VAL A 1 161 ? 10.240 -15.394 -25.527 1.00 40.06 161 VAL A C 1
ATOM 1254 O O . VAL A 1 161 ? 9.500 -15.461 -24.547 1.00 40.06 161 VAL A O 1
ATOM 1257 N N . ALA A 1 162 ? 9.942 -15.948 -26.701 1.00 39.41 162 ALA A N 1
ATOM 1258 C CA . ALA A 1 162 ? 8.845 -16.871 -26.873 1.00 39.41 162 ALA A CA 1
ATOM 1259 C C . ALA A 1 162 ? 9.120 -18.047 -25.937 1.00 39.41 162 ALA A C 1
ATOM 1261 O O . ALA A 1 162 ? 10.002 -18.866 -26.191 1.00 39.41 162 ALA A O 1
ATOM 1262 N N . VAL A 1 163 ? 8.393 -18.097 -24.823 1.00 40.69 163 VAL A N 1
ATOM 1263 C CA . VAL A 1 163 ? 8.261 -19.319 -24.038 1.00 40.69 163 VAL A CA 1
ATOM 1264 C C . VAL A 1 163 ? 7.758 -20.370 -25.030 1.00 40.69 163 VAL A C 1
ATOM 1266 O O . VAL A 1 163 ? 6.725 -20.122 -25.661 1.00 40.69 163 VAL A O 1
ATOM 1269 N N . PRO A 1 164 ? 8.478 -21.482 -25.263 1.00 40.72 164 PRO A N 1
ATOM 1270 C CA . PRO A 1 164 ? 8.019 -22.481 -26.212 1.00 40.72 164 PRO A CA 1
ATOM 1271 C C . PRO A 1 164 ? 6.687 -23.032 -25.699 1.00 40.72 164 PRO A C 1
ATOM 1273 O O . PRO A 1 164 ? 6.633 -23.724 -24.683 1.00 40.72 164 PRO A O 1
ATOM 1276 N N . ALA A 1 165 ? 5.598 -22.673 -26.378 1.00 43.16 165 ALA A N 1
ATOM 1277 C CA . ALA A 1 165 ? 4.305 -23.296 -26.158 1.00 43.16 165 ALA A CA 1
ATOM 1278 C C . ALA A 1 165 ? 4.441 -24.803 -26.455 1.00 43.16 165 ALA A C 1
ATOM 1280 O O . ALA A 1 165 ? 5.125 -25.167 -27.419 1.00 43.16 165 ALA A O 1
ATOM 1281 N N . PRO A 1 166 ? 3.833 -25.689 -25.648 1.00 45.66 166 PRO A N 1
ATOM 1282 C CA . PRO A 1 166 ? 3.919 -27.126 -25.868 1.00 45.66 166 PRO A CA 1
ATOM 1283 C C . PRO A 1 166 ? 3.365 -27.477 -27.252 1.00 45.66 166 PRO A C 1
ATOM 1285 O O . PRO A 1 166 ? 2.268 -27.061 -27.628 1.00 45.66 166 PRO A O 1
ATOM 1288 N N . ALA A 1 167 ? 4.164 -28.221 -28.014 1.00 43.38 167 ALA A N 1
ATOM 1289 C CA . ALA A 1 167 ? 3.860 -28.632 -29.374 1.00 43.38 167 ALA A CA 1
ATOM 1290 C C . ALA A 1 167 ? 2.586 -29.489 -29.412 1.00 43.38 167 ALA A C 1
ATOM 1292 O O . ALA A 1 167 ? 2.576 -30.631 -28.957 1.00 43.38 167 ALA A O 1
ATOM 1293 N N . VAL A 1 168 ? 1.520 -28.947 -29.999 1.00 45.81 168 VAL A N 1
ATOM 1294 C CA . VAL A 1 168 ? 0.379 -29.734 -30.472 1.00 45.81 168 VAL A CA 1
ATOM 1295 C C . VAL A 1 168 ? 0.598 -29.985 -31.963 1.00 45.81 168 VAL A C 1
ATOM 1297 O O . VAL A 1 168 ? 0.804 -29.048 -32.735 1.00 45.81 168 VAL A O 1
ATOM 1300 N N . ALA A 1 169 ? 0.623 -31.260 -32.350 1.00 44.53 169 ALA A N 1
ATOM 1301 C CA . ALA A 1 169 ? 0.883 -31.711 -33.715 1.00 44.53 169 ALA A CA 1
ATOM 1302 C C . ALA A 1 169 ? -0.186 -31.205 -34.714 1.00 44.53 169 ALA A C 1
ATOM 1304 O O . ALA A 1 169 ? -1.366 -31.144 -34.359 1.00 44.53 169 ALA A O 1
ATOM 1305 N N . PRO A 1 170 ? 0.181 -30.871 -35.967 1.00 46.34 170 PRO A N 1
ATOM 1306 C CA . PRO A 1 170 ? -0.767 -30.349 -36.946 1.00 46.34 170 PRO A CA 1
ATOM 1307 C C . PRO A 1 170 ? -1.549 -31.473 -37.646 1.00 46.34 170 PRO A C 1
ATOM 1309 O O . PRO A 1 170 ? -0.968 -32.381 -38.240 1.00 46.34 170 PRO A O 1
ATOM 1312 N N . VAL A 1 171 ? -2.881 -31.373 -37.630 1.00 45.50 171 VAL A N 1
ATOM 1313 C CA . VAL A 1 171 ? -3.777 -32.104 -38.542 1.00 45.50 171 VAL A CA 1
ATOM 1314 C C . VAL A 1 171 ? -3.694 -31.480 -39.938 1.00 45.50 171 VAL A C 1
ATOM 1316 O O . VAL A 1 171 ? -3.769 -30.262 -40.101 1.00 45.50 171 VAL A O 1
ATOM 1319 N N . ALA A 1 172 ? -3.517 -32.335 -40.945 1.00 46.47 172 ALA A N 1
ATOM 1320 C CA . ALA A 1 172 ? -3.364 -31.969 -42.346 1.00 46.47 172 ALA A CA 1
ATOM 1321 C C . ALA A 1 172 ? -4.689 -31.534 -42.999 1.00 46.47 172 ALA A C 1
ATOM 1323 O O . ALA A 1 172 ? -5.719 -32.179 -42.816 1.00 46.47 172 ALA A O 1
ATOM 1324 N N . GLY A 1 173 ? -4.619 -30.500 -43.849 1.00 49.62 173 GLY A N 1
ATOM 1325 C CA . GLY A 1 173 ? -5.595 -30.274 -44.921 1.00 49.62 173 GLY A CA 1
ATOM 1326 C C . GLY A 1 173 ? -6.250 -28.892 -44.963 1.00 49.62 173 GLY A C 1
ATOM 1327 O O . GLY A 1 173 ? -7.410 -28.747 -44.586 1.00 49.62 173 GLY A O 1
ATOM 1328 N N . LYS A 1 174 ? -5.557 -27.886 -45.518 1.00 46.31 174 LYS A N 1
ATOM 1329 C CA . LYS A 1 174 ? -6.192 -26.771 -46.253 1.00 46.31 174 LYS A CA 1
ATOM 1330 C C . LYS A 1 174 ? -5.164 -26.034 -47.131 1.00 46.31 174 LYS A C 1
ATOM 1332 O O . LYS A 1 174 ? -4.004 -25.959 -46.728 1.00 46.31 174 LYS A O 1
ATOM 1337 N N . PRO A 1 175 ? -5.544 -25.521 -48.320 1.00 44.53 175 PRO A N 1
ATOM 1338 C CA . PRO A 1 175 ? -4.602 -24.901 -49.243 1.00 44.53 175 PRO A CA 1
ATOM 1339 C C . PRO A 1 175 ? -4.053 -23.600 -48.657 1.00 44.53 175 PRO A C 1
ATOM 1341 O O . PRO A 1 175 ? -4.798 -22.780 -48.118 1.00 44.53 175 PRO A O 1
ATOM 1344 N N . VAL A 1 176 ? -2.738 -23.437 -48.774 1.00 47.41 176 VAL A N 1
ATOM 1345 C CA . VAL A 1 176 ? -1.979 -22.257 -48.359 1.00 47.41 176 VAL A CA 1
ATOM 1346 C C . VAL A 1 176 ? -2.423 -21.057 -49.198 1.00 47.41 176 VAL A C 1
ATOM 1348 O O . VAL A 1 176 ? -2.194 -21.012 -50.404 1.00 47.41 176 VAL A O 1
ATOM 1351 N N . ALA A 1 177 ? -3.073 -20.089 -48.552 1.00 50.19 177 ALA A N 1
ATOM 1352 C CA . ALA A 1 177 ? -3.274 -18.758 -49.112 1.00 50.19 177 ALA A CA 1
ATOM 1353 C C . ALA A 1 177 ? -1.911 -18.045 -49.243 1.00 50.19 177 ALA A C 1
ATOM 1355 O O . ALA A 1 177 ? -1.051 -18.237 -48.376 1.00 50.19 177 ALA A O 1
ATOM 1356 N N . PRO A 1 178 ? -1.683 -17.229 -50.290 1.00 51.62 178 PRO A N 1
ATOM 1357 C CA . PRO A 1 178 ? -0.435 -16.490 -50.443 1.00 51.62 178 PRO A CA 1
ATOM 1358 C C . PRO A 1 178 ? -0.209 -15.588 -49.226 1.00 51.62 178 PRO A C 1
ATOM 1360 O O . PRO A 1 178 ? -1.125 -14.899 -48.773 1.00 51.62 178 PRO A O 1
ATOM 1363 N N . ALA A 1 179 ? 1.010 -15.630 -48.682 1.00 56.59 179 ALA A N 1
ATOM 1364 C CA . ALA A 1 179 ? 1.410 -14.839 -47.527 1.00 56.59 179 ALA A CA 1
ATOM 1365 C C . ALA A 1 179 ? 1.037 -13.355 -47.733 1.00 56.59 179 ALA A C 1
ATOM 1367 O O . ALA A 1 179 ? 1.323 -12.807 -48.803 1.00 56.59 179 ALA A O 1
ATOM 1368 N N . PRO A 1 180 ? 0.408 -12.685 -46.746 1.00 57.53 180 PRO A N 1
ATOM 1369 C CA . PRO A 1 180 ? 0.165 -11.255 -46.845 1.00 57.53 180 PRO A CA 1
ATOM 1370 C C . PRO A 1 180 ? 1.512 -10.537 -46.975 1.00 57.53 180 PRO A C 1
ATOM 1372 O O . PRO A 1 180 ? 2.451 -10.837 -46.235 1.00 57.53 180 PRO A O 1
ATOM 1375 N N . ALA A 1 181 ? 1.602 -9.611 -47.933 1.00 53.31 181 ALA A N 1
ATOM 1376 C CA . ALA A 1 181 ? 2.794 -8.806 -48.181 1.00 53.31 181 ALA A CA 1
ATOM 1377 C C . ALA A 1 181 ? 3.357 -8.232 -46.864 1.00 53.31 181 ALA A C 1
ATOM 1379 O O . ALA A 1 181 ? 2.572 -7.841 -45.988 1.00 53.31 181 ALA A O 1
ATOM 1380 N N . PRO A 1 182 ? 4.693 -8.171 -46.698 1.00 54.19 182 PRO A N 1
ATOM 1381 C CA . PRO A 1 182 ? 5.295 -7.640 -45.485 1.00 54.19 182 PRO A CA 1
ATOM 1382 C C . PRO A 1 182 ? 4.784 -6.217 -45.267 1.00 54.19 182 PRO A C 1
ATOM 1384 O O . PRO A 1 182 ? 4.978 -5.337 -46.107 1.00 54.19 182 PRO A O 1
ATOM 1387 N N . LYS A 1 183 ? 4.096 -5.990 -44.141 1.00 54.25 183 LYS A N 1
ATOM 1388 C CA . LYS A 1 183 ? 3.714 -4.641 -43.718 1.00 54.25 183 LYS A CA 1
ATOM 1389 C C . LYS A 1 183 ? 5.002 -3.826 -43.654 1.00 54.25 183 LYS A C 1
ATOM 1391 O O . LYS A 1 183 ? 5.916 -4.205 -42.920 1.00 54.25 183 LYS A O 1
ATOM 1396 N N . ALA A 1 184 ? 5.087 -2.753 -44.442 1.00 44.16 184 ALA A N 1
ATOM 1397 C CA . ALA A 1 184 ? 6.235 -1.857 -44.445 1.00 44.16 184 ALA A CA 1
ATOM 1398 C C . ALA A 1 184 ? 6.472 -1.374 -43.009 1.00 44.16 184 ALA A C 1
ATOM 1400 O O . ALA A 1 184 ? 5.709 -0.573 -42.469 1.00 44.16 184 ALA A O 1
ATOM 1401 N N . THR A 1 185 ? 7.484 -1.937 -42.355 1.00 53.62 185 THR A N 1
ATOM 1402 C CA . THR A 1 185 ? 7.860 -1.522 -41.009 1.00 53.62 185 THR A CA 1
ATOM 1403 C C . THR A 1 185 ? 8.564 -0.191 -41.185 1.00 53.62 185 THR A C 1
ATOM 1405 O O . THR A 1 185 ? 9.613 -0.132 -41.822 1.00 53.62 185 THR A O 1
ATOM 1408 N N . LEU A 1 186 ? 7.942 0.889 -40.712 1.00 54.91 186 LEU A N 1
ATOM 1409 C CA . LEU A 1 186 ? 8.496 2.232 -40.821 1.00 54.91 186 LEU A CA 1
ATOM 1410 C C . LEU A 1 186 ? 9.826 2.262 -40.050 1.00 54.91 186 LEU A C 1
ATOM 1412 O O . LEU A 1 186 ? 9.840 2.294 -38.820 1.00 54.91 186 LEU A O 1
ATOM 1416 N N . VAL A 1 187 ? 10.950 2.188 -40.762 1.00 66.12 187 VAL A N 1
ATOM 1417 C CA . VAL A 1 187 ? 12.278 2.290 -40.151 1.00 66.12 187 VAL A CA 1
ATOM 1418 C C . VAL A 1 187 ? 12.445 3.737 -39.694 1.00 66.12 187 VAL A C 1
ATOM 1420 O O . VAL A 1 187 ? 12.523 4.645 -40.521 1.00 66.12 187 VAL A O 1
ATOM 1423 N N . LYS A 1 188 ? 12.447 3.975 -38.376 1.00 77.44 188 LYS A N 1
ATOM 1424 C CA . LYS A 1 188 ? 12.713 5.312 -37.822 1.00 77.44 188 LYS A CA 1
ATOM 1425 C C . LYS A 1 188 ? 14.099 5.778 -38.281 1.00 77.44 188 LYS A C 1
ATOM 1427 O O . LYS A 1 188 ? 15.069 5.030 -38.192 1.00 77.44 188 LYS A O 1
ATOM 1432 N N . THR A 1 189 ? 14.198 7.019 -38.757 1.00 84.62 189 THR A N 1
ATOM 1433 C CA . THR A 1 189 ? 15.485 7.623 -39.130 1.00 84.62 189 THR A CA 1
ATOM 1434 C C . THR A 1 189 ? 16.314 7.944 -37.883 1.00 84.62 189 THR A C 1
ATOM 1436 O O . THR A 1 189 ? 15.757 8.230 -36.823 1.00 84.62 189 THR A O 1
ATOM 1439 N N . ALA A 1 190 ? 17.647 7.959 -38.004 1.00 84.25 190 ALA A N 1
ATOM 1440 C CA . ALA A 1 190 ? 18.554 8.241 -36.882 1.00 84.25 190 ALA A CA 1
ATOM 1441 C C . ALA A 1 190 ? 18.230 9.568 -36.164 1.00 84.25 190 ALA A C 1
ATOM 1443 O O . ALA A 1 190 ? 18.227 9.631 -34.937 1.00 84.25 190 ALA A O 1
ATOM 1444 N N . GLY A 1 191 ? 17.863 10.611 -36.919 1.00 87.38 191 GLY A N 1
ATOM 1445 C CA . GLY A 1 191 ? 17.450 11.900 -36.354 1.00 87.38 191 GLY A CA 1
ATOM 1446 C C . GLY A 1 191 ? 16.170 11.820 -35.512 1.00 87.38 191 GLY A C 1
ATOM 1447 O O . GLY A 1 191 ? 16.100 12.435 -34.449 1.00 87.38 191 GLY A O 1
ATOM 1448 N N . MET A 1 192 ? 15.178 11.024 -35.935 1.00 87.06 192 MET A N 1
ATOM 1449 C CA . MET A 1 192 ? 13.963 10.791 -35.145 1.00 87.06 192 MET A CA 1
ATOM 1450 C C . MET A 1 192 ? 14.260 10.002 -33.871 1.00 87.06 192 MET A C 1
ATOM 1452 O O . MET A 1 192 ? 13.770 10.363 -32.804 1.00 87.06 192 MET A O 1
ATOM 1456 N N . VAL A 1 193 ? 15.088 8.960 -33.976 1.00 88.38 193 VAL A N 1
ATOM 1457 C CA . VAL A 1 193 ? 15.506 8.136 -32.832 1.00 88.38 193 VAL A CA 1
ATOM 1458 C C . VAL A 1 193 ? 16.262 8.981 -31.800 1.00 88.38 193 VAL A C 1
ATOM 1460 O O . VAL A 1 193 ? 16.010 8.867 -30.603 1.00 88.38 193 VAL A O 1
ATOM 1463 N N . LEU A 1 194 ? 17.132 9.889 -32.252 1.00 90.50 194 LEU A N 1
ATOM 1464 C CA . LEU A 1 194 ? 17.857 10.814 -31.382 1.00 90.50 194 LEU A CA 1
ATOM 1465 C C . LEU A 1 194 ? 16.926 11.804 -30.668 1.00 90.50 194 LEU A C 1
ATOM 1467 O O . LEU A 1 194 ? 17.094 12.048 -29.472 1.00 90.50 194 LEU A O 1
ATOM 1471 N N . LEU A 1 195 ? 15.958 12.387 -31.385 1.00 92.62 195 LEU A N 1
ATOM 1472 C CA . LEU A 1 195 ? 15.002 13.332 -30.802 1.00 92.62 195 LEU A CA 1
ATOM 1473 C C . LEU A 1 195 ? 14.117 12.653 -29.751 1.00 92.62 195 LEU A C 1
ATOM 1475 O O . LEU A 1 195 ? 13.949 13.180 -28.649 1.00 92.62 195 LEU A O 1
ATOM 1479 N N . GLU A 1 196 ? 13.608 11.463 -30.070 1.00 91.50 196 GLU A N 1
ATOM 1480 C CA . GLU A 1 196 ? 12.841 10.641 -29.138 1.00 91.50 196 GLU A CA 1
ATOM 1481 C C . GLU A 1 196 ? 13.681 10.323 -27.901 1.00 91.50 196 GLU A C 1
ATOM 1483 O O . GLU A 1 196 ? 13.242 10.608 -26.788 1.00 91.50 196 GLU A O 1
ATOM 1488 N N . ALA A 1 197 ? 14.926 9.869 -28.076 1.00 93.00 197 ALA A N 1
ATOM 1489 C CA . ALA A 1 197 ? 15.789 9.527 -26.953 1.00 93.00 197 ALA A CA 1
ATOM 1490 C C . ALA A 1 197 ? 16.097 10.717 -26.035 1.00 93.00 197 ALA A C 1
ATOM 1492 O O . ALA A 1 197 ? 16.026 10.581 -24.812 1.00 93.00 197 ALA A O 1
ATOM 1493 N N . LYS A 1 198 ? 16.362 11.902 -26.602 1.00 94.56 198 LYS A N 1
ATOM 1494 C CA . LYS A 1 198 ? 16.562 13.138 -25.826 1.00 94.56 198 LYS A CA 1
ATOM 1495 C C . LYS A 1 198 ? 15.320 13.531 -25.023 1.00 94.56 198 LYS A C 1
ATOM 1497 O O . LYS A 1 198 ? 15.464 14.021 -23.906 1.00 94.56 198 LYS A O 1
ATOM 1502 N N . SER A 1 199 ? 14.119 13.306 -25.560 1.00 95.94 199 SER A N 1
ATOM 1503 C CA . SER A 1 199 ? 12.863 13.606 -24.854 1.00 95.94 199 SER A CA 1
ATOM 1504 C C . SER A 1 199 ? 12.463 12.542 -23.823 1.00 95.94 199 SER A C 1
ATOM 1506 O O . SER A 1 199 ? 11.892 12.873 -22.784 1.00 95.94 199 SER A O 1
ATOM 1508 N N . GLU A 1 200 ? 12.797 11.274 -24.068 1.00 94.69 200 GLU A N 1
ATOM 1509 C CA . GLU A 1 200 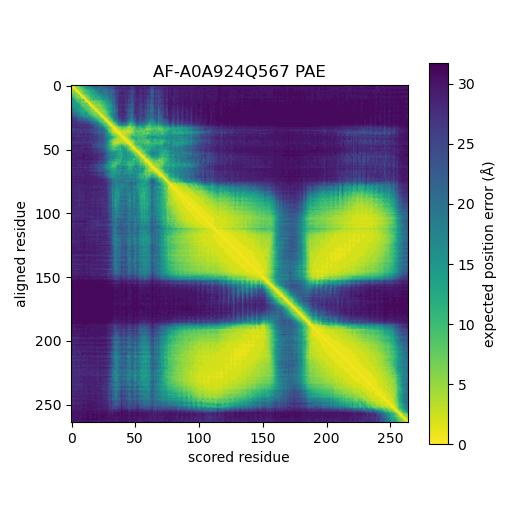? 12.447 10.150 -23.198 1.00 94.69 200 GLU A CA 1
ATOM 1510 C C . GLU A 1 200 ? 13.423 9.964 -22.033 1.00 94.69 200 GLU A C 1
ATOM 1512 O O . GLU A 1 200 ? 13.015 9.492 -20.975 1.00 94.69 200 GLU A O 1
ATOM 1517 N N . LEU A 1 201 ? 14.687 10.379 -22.168 1.00 95.69 201 LEU A N 1
ATOM 1518 C CA . LEU A 1 201 ? 15.677 10.291 -21.091 1.00 95.69 201 LEU A CA 1
ATOM 1519 C C . LEU A 1 201 ? 15.228 10.984 -19.785 1.00 95.69 201 LEU A C 1
ATOM 1521 O O . LEU A 1 201 ? 15.243 10.329 -18.740 1.00 95.69 201 LEU A O 1
ATOM 1525 N N . PRO A 1 202 ? 14.801 12.266 -19.783 1.00 97.56 202 PRO A N 1
ATOM 1526 C CA . PRO A 1 202 ? 14.328 12.907 -18.556 1.00 97.56 202 PRO A CA 1
ATOM 1527 C C . PRO A 1 202 ? 13.054 12.251 -18.003 1.00 97.56 202 PRO A C 1
ATOM 1529 O O . PRO A 1 202 ? 12.906 12.154 -16.786 1.00 97.56 202 PRO A O 1
ATOM 1532 N N . ARG A 1 203 ? 12.163 11.742 -18.868 1.00 96.44 203 ARG A N 1
ATOM 1533 C CA . ARG A 1 203 ? 10.954 11.011 -18.447 1.00 96.44 203 ARG A CA 1
ATOM 1534 C C . ARG A 1 203 ? 11.307 9.698 -17.750 1.00 96.44 203 ARG A C 1
ATOM 1536 O O . ARG A 1 203 ? 10.759 9.409 -16.690 1.00 96.44 203 ARG A O 1
ATOM 1543 N N . ALA A 1 204 ? 12.249 8.936 -18.307 1.00 95.81 204 ALA A N 1
ATOM 1544 C CA . ALA A 1 204 ? 12.744 7.698 -17.714 1.00 95.81 204 ALA A CA 1
ATOM 1545 C C . ALA A 1 204 ? 13.406 7.958 -16.352 1.00 95.81 204 ALA A C 1
ATOM 1547 O O . ALA A 1 204 ? 13.093 7.273 -15.382 1.00 95.81 204 ALA A O 1
ATOM 1548 N N . ARG A 1 205 ? 14.239 9.001 -16.242 1.00 97.38 205 ARG A N 1
ATOM 1549 C CA . ARG A 1 205 ? 14.860 9.410 -14.970 1.00 97.38 205 ARG A CA 1
ATOM 1550 C C . ARG A 1 205 ? 13.834 9.789 -13.907 1.00 97.38 205 ARG A C 1
ATOM 1552 O O . ARG A 1 205 ? 13.930 9.318 -12.777 1.00 97.38 205 ARG A O 1
ATOM 1559 N N . ALA A 1 206 ? 12.838 10.596 -14.269 1.00 98.00 206 ALA A N 1
ATOM 1560 C CA . ALA A 1 206 ? 11.763 10.965 -13.353 1.00 98.00 206 ALA A CA 1
ATOM 1561 C C . ALA A 1 206 ? 10.972 9.731 -12.886 1.00 98.00 206 ALA A C 1
ATOM 1563 O O . ALA A 1 206 ? 10.683 9.597 -11.698 1.00 98.00 206 ALA A O 1
ATOM 1564 N N . ALA A 1 207 ? 10.693 8.793 -13.797 1.00 97.81 207 ALA A N 1
ATOM 1565 C CA . ALA A 1 207 ? 10.032 7.536 -13.463 1.00 97.81 207 ALA A CA 1
ATOM 1566 C C . ALA A 1 207 ? 10.866 6.669 -12.502 1.00 97.81 207 ALA A C 1
ATOM 1568 O O . ALA A 1 207 ? 10.308 6.122 -11.555 1.00 97.81 207 ALA A O 1
ATOM 1569 N N . ILE A 1 208 ? 12.191 6.584 -12.685 1.00 98.12 208 ILE A N 1
ATOM 1570 C CA . ILE A 1 208 ? 13.090 5.869 -11.760 1.00 98.12 208 ILE A CA 1
ATOM 1571 C C . ILE A 1 208 ? 13.019 6.480 -10.358 1.00 98.12 208 ILE A C 1
ATOM 1573 O O . ILE A 1 208 ? 12.888 5.746 -9.382 1.00 98.12 208 ILE A O 1
ATOM 1577 N N . VAL A 1 209 ? 13.088 7.811 -10.246 1.00 98.50 209 VAL A N 1
ATOM 1578 C CA . VAL A 1 209 ? 13.002 8.507 -8.950 1.00 98.50 209 VAL A CA 1
ATOM 1579 C C . VAL A 1 209 ? 11.654 8.244 -8.282 1.00 98.50 209 VAL A C 1
ATOM 1581 O O . VAL A 1 209 ? 11.622 7.845 -7.121 1.00 98.50 209 VAL A O 1
ATOM 1584 N N . SER A 1 210 ? 10.551 8.375 -9.026 1.00 98.25 210 SER A N 1
ATOM 1585 C CA . SER A 1 210 ? 9.211 8.057 -8.519 1.00 98.25 210 SER A CA 1
ATOM 1586 C C . SER A 1 210 ? 9.130 6.617 -8.014 1.00 98.25 210 SER A C 1
ATOM 1588 O O . SER A 1 210 ? 8.677 6.385 -6.901 1.00 98.25 210 SER A O 1
ATOM 1590 N N . LYS A 1 211 ? 9.626 5.645 -8.789 1.00 98.00 211 LYS A N 1
ATOM 1591 C CA . LYS A 1 211 ? 9.589 4.230 -8.403 1.00 98.00 211 LYS A CA 1
ATOM 1592 C C . LYS A 1 211 ? 10.471 3.906 -7.202 1.00 98.00 211 LYS A C 1
ATOM 1594 O O . LYS A 1 211 ? 10.132 3.013 -6.434 1.00 98.00 211 LYS A O 1
ATOM 1599 N N . ARG A 1 212 ? 11.573 4.632 -7.004 1.00 98.31 212 ARG A N 1
ATOM 1600 C CA . ARG A 1 212 ? 12.389 4.517 -5.787 1.00 98.31 212 ARG A CA 1
ATOM 1601 C C . ARG A 1 212 ? 11.639 5.014 -4.558 1.00 98.31 212 ARG A C 1
ATOM 1603 O O . ARG A 1 212 ? 11.641 4.318 -3.551 1.00 98.31 212 ARG A O 1
ATOM 1610 N N . HIS A 1 213 ? 10.939 6.142 -4.660 1.00 98.44 213 HIS A N 1
ATOM 1611 C CA . HIS A 1 213 ? 10.070 6.599 -3.576 1.00 98.44 213 HIS A CA 1
ATOM 1612 C C . HIS A 1 213 ? 8.931 5.613 -3.297 1.00 98.44 213 HIS A C 1
ATOM 1614 O O . HIS A 1 213 ? 8.676 5.308 -2.134 1.00 98.44 213 HIS A O 1
ATOM 1620 N N . ASP A 1 214 ? 8.304 5.052 -4.337 1.00 96.94 214 ASP A N 1
ATOM 1621 C CA . ASP A 1 214 ? 7.289 4.003 -4.175 1.00 96.94 214 ASP A CA 1
ATOM 1622 C C . ASP A 1 214 ? 7.869 2.780 -3.442 1.00 96.94 214 ASP A C 1
ATOM 1624 O O . ASP A 1 214 ? 7.239 2.231 -2.539 1.00 96.94 214 ASP A O 1
ATOM 1628 N N . PHE A 1 215 ? 9.086 2.361 -3.804 1.00 98.12 215 PHE A N 1
ATOM 1629 C CA . PHE A 1 215 ? 9.784 1.244 -3.167 1.00 98.12 215 PHE A CA 1
ATOM 1630 C C . PHE A 1 215 ? 10.078 1.516 -1.686 1.00 98.12 215 PHE A C 1
ATOM 1632 O O . PHE A 1 215 ? 9.833 0.655 -0.839 1.00 98.12 215 PHE A O 1
ATOM 1639 N N . GLU A 1 216 ? 10.577 2.707 -1.357 1.00 97.81 216 GLU A N 1
ATOM 1640 C CA . GLU A 1 216 ? 10.848 3.126 0.022 1.00 97.81 216 GLU A CA 1
ATOM 1641 C C . GLU A 1 216 ? 9.561 3.189 0.852 1.00 97.81 216 GLU A C 1
ATOM 1643 O O . GLU A 1 216 ? 9.510 2.638 1.953 1.00 97.81 216 GLU A O 1
ATOM 1648 N N . ALA A 1 217 ? 8.499 3.787 0.305 1.00 98.00 217 ALA A N 1
ATOM 1649 C CA . ALA A 1 217 ? 7.197 3.880 0.958 1.00 98.00 217 ALA A CA 1
ATOM 1650 C C . ALA A 1 217 ? 6.588 2.493 1.220 1.00 98.00 217 ALA A C 1
ATOM 1652 O O . ALA A 1 217 ? 6.109 2.226 2.323 1.00 98.00 217 ALA A O 1
ATOM 1653 N N . LEU A 1 218 ? 6.656 1.586 0.239 1.00 97.31 218 LEU A N 1
ATOM 1654 C CA . LEU A 1 218 ? 6.216 0.201 0.413 1.00 97.31 218 LEU A CA 1
ATOM 1655 C C . LEU A 1 218 ? 7.056 -0.527 1.460 1.00 97.31 218 LEU A C 1
ATOM 1657 O O . LEU A 1 218 ? 6.501 -1.217 2.310 1.00 97.31 218 LEU A O 1
ATOM 1661 N N . THR A 1 219 ? 8.377 -0.357 1.440 1.00 97.62 219 THR A N 1
ATOM 1662 C CA . THR A 1 219 ? 9.271 -0.978 2.428 1.00 97.62 219 THR A CA 1
ATOM 1663 C C . THR A 1 219 ? 8.925 -0.525 3.847 1.00 97.62 219 THR A C 1
ATOM 1665 O O . THR A 1 219 ? 8.828 -1.359 4.747 1.00 97.62 219 THR A O 1
ATOM 1668 N N . ALA A 1 220 ? 8.676 0.773 4.041 1.00 98.06 220 ALA A N 1
ATOM 1669 C CA . ALA A 1 220 ? 8.271 1.329 5.329 1.00 98.06 220 ALA A CA 1
ATOM 1670 C C . ALA A 1 220 ? 6.913 0.781 5.797 1.00 98.06 220 ALA A C 1
ATOM 1672 O O . ALA A 1 220 ? 6.792 0.366 6.950 1.00 98.06 220 ALA A O 1
ATOM 1673 N N . LEU A 1 221 ? 5.922 0.712 4.898 1.00 96.94 221 LEU A N 1
ATOM 1674 C CA . LEU A 1 221 ? 4.609 0.132 5.192 1.00 96.94 221 LEU A CA 1
ATOM 1675 C C . LEU A 1 221 ? 4.735 -1.331 5.634 1.00 96.94 221 LEU A C 1
ATOM 1677 O O . LEU A 1 221 ? 4.231 -1.715 6.692 1.00 96.94 221 LEU A O 1
ATOM 1681 N N . TYR A 1 222 ? 5.468 -2.138 4.860 1.00 97.38 222 TYR A N 1
ATOM 1682 C CA . TYR A 1 222 ? 5.667 -3.544 5.185 1.00 97.38 222 TYR A CA 1
ATOM 1683 C C . TYR A 1 222 ? 6.396 -3.729 6.518 1.00 97.38 222 TYR A C 1
ATOM 1685 O O . TYR A 1 222 ? 6.036 -4.636 7.265 1.00 97.38 222 TYR A O 1
ATOM 1693 N N . ALA A 1 223 ? 7.378 -2.882 6.841 1.00 96.75 223 ALA A N 1
ATOM 1694 C CA . ALA A 1 223 ? 8.069 -2.923 8.127 1.00 96.75 223 ALA A CA 1
ATOM 1695 C C . ALA A 1 223 ? 7.114 -2.632 9.298 1.00 96.75 223 ALA A C 1
ATOM 1697 O O . ALA A 1 223 ? 7.058 -3.418 10.244 1.00 96.75 223 ALA A O 1
ATOM 1698 N N . SER A 1 224 ? 6.300 -1.572 9.204 1.00 97.19 224 SER A N 1
ATOM 1699 C CA . SER A 1 224 ? 5.344 -1.230 10.266 1.00 97.19 224 SER A CA 1
ATOM 1700 C C . SER A 1 224 ? 4.295 -2.318 10.497 1.00 97.19 224 SER A C 1
ATOM 1702 O O . SER A 1 224 ? 3.980 -2.651 11.642 1.00 97.19 224 SER A O 1
ATOM 1704 N N . ASP A 1 225 ? 3.782 -2.906 9.418 1.00 96.62 225 ASP A N 1
ATOM 1705 C CA . ASP A 1 225 ? 2.766 -3.953 9.487 1.00 96.62 225 ASP A CA 1
ATOM 1706 C C . ASP A 1 225 ? 3.358 -5.286 9.967 1.00 96.62 225 ASP A C 1
ATOM 1708 O O . ASP A 1 225 ? 2.696 -6.025 10.693 1.00 96.62 225 ASP A O 1
ATOM 1712 N N . ARG A 1 226 ? 4.632 -5.572 9.667 1.00 97.12 226 ARG A N 1
ATOM 1713 C CA . ARG A 1 226 ? 5.334 -6.746 10.205 1.00 97.12 226 ARG A CA 1
ATOM 1714 C C . ARG A 1 226 ? 5.452 -6.682 11.727 1.00 97.12 226 ARG A C 1
ATOM 1716 O O . ARG A 1 226 ? 5.149 -7.660 12.410 1.00 97.12 226 ARG A O 1
ATOM 1723 N N . ASP A 1 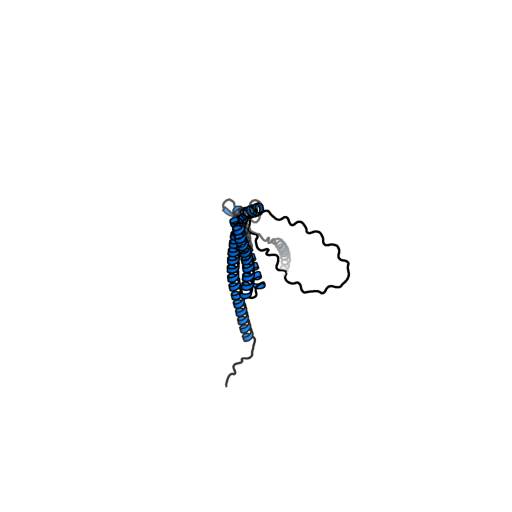227 ? 5.870 -5.536 12.261 1.00 96.88 227 ASP A N 1
ATOM 1724 C CA . ASP A 1 227 ? 5.973 -5.329 13.709 1.00 96.88 227 ASP A CA 1
ATOM 1725 C C . ASP A 1 227 ? 4.600 -5.419 14.380 1.00 96.88 227 ASP A C 1
ATOM 1727 O O . ASP A 1 227 ? 4.458 -5.957 15.481 1.00 96.88 227 ASP A O 1
ATOM 1731 N N . ARG A 1 228 ? 3.569 -4.910 13.699 1.00 95.69 228 ARG A N 1
ATOM 1732 C CA . ARG A 1 228 ? 2.178 -5.013 14.137 1.00 95.69 228 ARG A CA 1
ATOM 1733 C C . ARG A 1 228 ? 1.716 -6.467 14.195 1.00 95.69 228 ARG A C 1
ATOM 1735 O O . ARG A 1 228 ? 1.236 -6.886 15.244 1.00 95.69 228 ARG A O 1
ATOM 1742 N N . LEU A 1 229 ? 1.928 -7.243 13.132 1.00 97.25 229 LEU A N 1
ATOM 1743 C CA . LEU A 1 229 ? 1.590 -8.668 13.077 1.00 97.25 229 LEU A CA 1
ATOM 1744 C C . LEU A 1 229 ? 2.307 -9.462 14.173 1.00 97.25 229 LEU A C 1
ATOM 1746 O O . LEU A 1 229 ? 1.674 -10.278 14.835 1.00 97.25 229 LEU A O 1
ATOM 1750 N N . SER A 1 230 ? 3.594 -9.184 14.413 1.00 97.00 230 SER A N 1
ATOM 1751 C CA . SER A 1 230 ? 4.357 -9.824 15.493 1.00 97.00 230 SER A CA 1
ATOM 1752 C C . SER A 1 230 ? 3.666 -9.651 16.842 1.00 97.00 230 SER A C 1
ATOM 1754 O O . SER A 1 230 ? 3.379 -10.632 17.520 1.00 97.00 230 SER A O 1
ATOM 1756 N N . ARG A 1 231 ? 3.328 -8.404 17.200 1.00 96.62 231 ARG A N 1
ATOM 1757 C CA . ARG A 1 231 ? 2.646 -8.108 18.466 1.00 96.62 231 ARG A CA 1
ATOM 1758 C C . ARG A 1 231 ? 1.290 -8.800 18.562 1.00 96.62 231 ARG A C 1
ATOM 1760 O O . ARG A 1 231 ? 0.933 -9.284 19.629 1.00 96.62 231 ARG A O 1
ATOM 1767 N N . LEU A 1 232 ? 0.528 -8.840 17.470 1.00 96.44 232 LEU A N 1
ATOM 1768 C CA . LEU A 1 232 ? -0.783 -9.490 17.452 1.00 96.44 232 LEU A CA 1
ATOM 1769 C C . LEU A 1 232 ? -0.680 -11.003 17.678 1.00 96.44 232 LEU A C 1
ATOM 1771 O O . LEU A 1 232 ? -1.448 -11.541 18.474 1.00 96.44 232 LEU A O 1
ATOM 1775 N N . ILE A 1 233 ? 0.286 -11.662 17.034 1.00 95.81 233 ILE A N 1
ATOM 1776 C CA . ILE A 1 233 ? 0.545 -13.097 17.209 1.00 95.81 233 ILE A CA 1
ATOM 1777 C C . ILE A 1 233 ? 0.960 -13.394 18.655 1.00 95.81 233 ILE A C 1
ATOM 1779 O O . ILE A 1 233 ? 0.439 -14.326 19.266 1.00 95.81 233 ILE A O 1
ATOM 1783 N N . ASP A 1 234 ? 1.840 -12.580 19.241 1.00 95.50 234 ASP A N 1
ATOM 1784 C CA . ASP A 1 234 ? 2.256 -12.746 20.639 1.00 95.50 234 ASP A CA 1
ATOM 1785 C C . ASP A 1 234 ? 1.071 -12.597 21.606 1.00 95.50 234 ASP A C 1
ATOM 1787 O O . ASP A 1 234 ? 0.917 -13.386 22.542 1.00 95.50 234 ASP A O 1
ATOM 1791 N N . LEU A 1 235 ? 0.188 -11.625 21.353 1.00 95.44 235 LEU A N 1
ATOM 1792 C CA . LEU A 1 235 ? -1.033 -11.423 22.135 1.00 95.44 235 LEU A CA 1
ATOM 1793 C C . LEU A 1 235 ? -2.013 -12.596 21.997 1.00 95.44 235 LEU A C 1
ATOM 1795 O O . LEU A 1 235 ? -2.646 -12.973 22.983 1.00 95.44 235 LEU A O 1
ATOM 1799 N N . GLU A 1 236 ? -2.159 -13.178 20.808 1.00 94.31 236 GLU A N 1
ATOM 1800 C CA . GLU A 1 236 ? -3.004 -14.357 20.585 1.00 94.31 236 GLU A CA 1
ATOM 1801 C C . GLU A 1 236 ? -2.435 -15.600 21.283 1.00 94.31 236 GLU A C 1
ATOM 1803 O O . GLU A 1 236 ? -3.158 -16.318 21.978 1.00 94.31 236 GLU A O 1
ATOM 1808 N N . ASN A 1 237 ? -1.120 -15.800 21.217 1.00 94.12 237 ASN A N 1
ATOM 1809 C CA . ASN A 1 237 ? -0.431 -16.874 21.933 1.00 94.12 237 ASN A CA 1
ATOM 1810 C C . ASN A 1 237 ? -0.542 -16.720 23.460 1.00 94.12 237 ASN A C 1
ATOM 1812 O O . ASN A 1 237 ? -0.752 -17.699 24.180 1.00 94.12 237 ASN A O 1
ATOM 1816 N N . ALA A 1 238 ? -0.454 -15.493 23.977 1.00 95.56 238 ALA A N 1
ATOM 1817 C CA . ALA A 1 238 ? -0.651 -15.222 25.399 1.00 95.56 238 ALA A CA 1
ATOM 1818 C C . ALA A 1 238 ? -2.098 -15.509 25.840 1.00 95.56 238 ALA A C 1
ATOM 1820 O O . ALA A 1 238 ? -2.315 -16.124 26.889 1.00 95.56 238 ALA A O 1
ATOM 1821 N N . LYS A 1 239 ? -3.091 -15.119 25.027 1.00 94.69 239 LYS A N 1
ATOM 1822 C CA . LYS A 1 239 ? -4.514 -15.401 25.285 1.00 94.69 239 LYS A CA 1
ATOM 1823 C C . LYS A 1 239 ? -4.800 -16.897 25.290 1.00 94.69 239 LYS A C 1
ATOM 1825 O O . LYS A 1 239 ? -5.338 -17.396 26.271 1.00 94.69 239 LYS A O 1
ATOM 1830 N N . THR A 1 240 ? -4.369 -17.619 24.259 1.00 93.38 240 THR A N 1
ATOM 1831 C CA . THR A 1 240 ? -4.558 -19.077 24.166 1.00 93.38 240 THR A CA 1
ATOM 1832 C C . THR A 1 240 ? -3.863 -19.819 25.306 1.00 93.38 240 THR A C 1
ATOM 1834 O O . THR A 1 240 ? -4.419 -20.769 25.855 1.00 93.38 240 THR A O 1
ATOM 1837 N N . THR A 1 241 ? -2.679 -19.363 25.729 1.00 93.94 241 THR A N 1
ATOM 1838 C CA . THR A 1 241 ? -1.990 -19.916 26.906 1.00 93.94 241 THR A CA 1
ATOM 1839 C C . THR A 1 241 ? -2.804 -19.690 28.175 1.00 93.94 241 THR A C 1
ATOM 1841 O O . THR A 1 241 ? -3.000 -20.631 28.938 1.00 93.94 241 THR A O 1
ATOM 1844 N N . THR A 1 242 ? -3.331 -18.479 28.366 1.00 94.44 242 THR A N 1
ATOM 1845 C CA . THR A 1 242 ? -4.169 -18.127 29.524 1.00 94.44 242 THR A CA 1
ATOM 1846 C C . THR A 1 242 ? -5.465 -18.942 29.548 1.00 94.44 242 THR A C 1
ATOM 1848 O O . THR A 1 242 ? -5.854 -19.482 30.581 1.00 94.44 242 THR A O 1
ATOM 1851 N N . GLU A 1 243 ? -6.128 -19.100 28.404 1.00 94.06 243 GLU A N 1
ATOM 1852 C CA . GLU A 1 243 ? -7.331 -19.930 28.280 1.00 94.06 243 GLU A CA 1
ATOM 1853 C C . GLU A 1 243 ? -7.029 -21.400 28.577 1.00 94.06 243 GLU A C 1
ATOM 1855 O O . GLU A 1 243 ? -7.778 -22.059 29.298 1.00 94.06 243 GLU A O 1
ATOM 1860 N N . LYS A 1 244 ? -5.892 -21.912 28.094 1.00 93.31 244 LYS A N 1
ATOM 1861 C CA . LYS A 1 244 ? -5.445 -23.278 28.374 1.00 93.31 244 LYS A CA 1
ATOM 1862 C C . LYS A 1 244 ? -5.119 -23.488 29.853 1.00 93.31 244 LYS A C 1
ATOM 1864 O O . LYS A 1 244 ? -5.450 -24.548 30.382 1.00 93.31 244 LYS A O 1
ATOM 1869 N N . THR A 1 245 ? -4.497 -22.517 30.527 1.00 92.12 245 THR A N 1
ATOM 1870 C CA . THR A 1 245 ? -4.233 -22.601 31.974 1.00 92.12 245 THR A CA 1
ATOM 1871 C C . THR A 1 245 ? -5.530 -22.576 32.774 1.00 92.12 245 THR A C 1
ATOM 1873 O O . THR A 1 245 ? -5.709 -23.427 33.639 1.00 92.12 245 THR A O 1
ATOM 1876 N N . LEU A 1 246 ? -6.475 -21.698 32.422 1.00 91.56 246 LEU A N 1
ATOM 1877 C CA . LEU A 1 246 ? -7.794 -21.639 33.062 1.00 91.56 246 LEU A CA 1
ATOM 1878 C C . LEU A 1 246 ? -8.586 -22.940 32.851 1.00 91.56 246 LEU A C 1
ATOM 1880 O O . LEU A 1 246 ? -9.205 -23.451 33.783 1.00 91.56 246 LEU A O 1
ATOM 1884 N N . ALA A 1 247 ? -8.530 -23.522 31.650 1.00 89.62 247 ALA A N 1
ATOM 1885 C CA . ALA A 1 247 ? -9.157 -24.809 31.360 1.00 89.62 247 ALA A CA 1
ATOM 1886 C C . ALA A 1 247 ? -8.499 -25.967 32.132 1.00 89.62 247 ALA A C 1
ATOM 1888 O O . ALA A 1 247 ? -9.191 -26.874 32.597 1.00 89.62 247 ALA A O 1
ATOM 1889 N N . ALA A 1 248 ? -7.172 -25.945 32.297 1.00 88.38 248 ALA A N 1
ATOM 1890 C CA . ALA A 1 248 ? -6.455 -26.930 33.102 1.00 88.38 248 ALA A CA 1
ATOM 1891 C C . ALA A 1 248 ? -6.830 -26.827 34.590 1.00 88.38 248 ALA A C 1
ATOM 1893 O O . ALA A 1 248 ? -7.107 -27.851 35.211 1.00 88.38 248 ALA A O 1
ATOM 1894 N N . GLU A 1 249 ? -6.916 -25.614 35.143 1.00 85.06 249 GLU A N 1
ATOM 1895 C CA . GLU A 1 249 ? -7.379 -25.375 36.516 1.00 85.06 249 GLU A CA 1
ATOM 1896 C C . GLU A 1 249 ? -8.826 -25.846 36.718 1.00 85.06 249 GLU A C 1
ATOM 1898 O O . GLU A 1 249 ? -9.112 -26.574 37.668 1.00 85.06 249 GLU A O 1
ATOM 1903 N N . GLN A 1 250 ? -9.733 -25.526 35.789 1.00 83.38 250 GLN A N 1
ATOM 1904 C CA . GLN A 1 250 ? -11.119 -26.008 35.835 1.00 83.38 250 GLN A CA 1
ATOM 1905 C C . GLN A 1 250 ? -11.209 -27.538 35.774 1.00 83.38 250 GLN A C 1
ATOM 1907 O O . GLN A 1 250 ? -12.029 -28.135 36.477 1.00 83.38 250 GLN A O 1
ATOM 1912 N N . LYS A 1 251 ? -10.357 -28.194 34.975 1.00 83.56 251 LYS A N 1
ATOM 1913 C CA . LYS A 1 251 ? -10.297 -29.660 34.900 1.00 83.56 251 LYS A CA 1
ATOM 1914 C C . LYS A 1 251 ? -9.813 -30.286 36.212 1.00 83.56 251 LYS A C 1
ATOM 1916 O O . LYS A 1 251 ? -10.360 -31.297 36.628 1.00 83.56 251 LYS A O 1
ATOM 1921 N N . VAL A 1 252 ? -8.833 -29.678 36.882 1.00 81.25 252 VAL A N 1
ATOM 1922 C CA . VAL A 1 252 ? -8.347 -30.145 38.195 1.00 81.25 252 VAL A CA 1
ATOM 1923 C C . VAL A 1 252 ? -9.422 -29.992 39.277 1.00 81.25 252 VAL A C 1
ATOM 1925 O O . VAL A 1 252 ? -9.561 -30.865 40.125 1.00 81.25 252 VAL A O 1
ATOM 1928 N N . ILE A 1 253 ? -10.219 -28.921 39.233 1.00 75.56 253 ILE A N 1
ATOM 1929 C CA . ILE A 1 253 ? -11.304 -28.675 40.201 1.00 75.56 253 ILE A CA 1
ATOM 1930 C C . ILE A 1 253 ? -12.500 -29.625 39.989 1.00 75.56 253 ILE A C 1
ATOM 1932 O O . ILE A 1 253 ? -13.228 -29.918 40.936 1.00 75.56 253 ILE A O 1
ATOM 1936 N N . SER A 1 254 ? -12.714 -30.112 38.764 1.00 72.31 254 SER A N 1
ATOM 1937 C CA . SER A 1 254 ? -13.859 -30.963 38.402 1.00 72.31 254 SER A CA 1
ATOM 1938 C C . SER A 1 254 ? -13.593 -32.473 38.467 1.00 72.31 254 SER A C 1
ATOM 1940 O O . SER A 1 254 ? -14.535 -33.244 38.290 1.00 72.31 254 SER A O 1
ATOM 1942 N N . ASP A 1 255 ? -12.363 -32.910 38.759 1.00 61.66 255 ASP A N 1
ATOM 1943 C CA . ASP A 1 255 ? -12.012 -34.326 38.936 1.00 61.66 255 ASP A CA 1
ATOM 1944 C C . ASP A 1 255 ? -12.049 -34.711 40.438 1.00 61.66 255 ASP A C 1
ATOM 1946 O O . ASP A 1 255 ? -11.161 -34.317 41.199 1.00 61.66 255 ASP A O 1
ATOM 1950 N N . PRO A 1 256 ? -13.062 -35.459 40.930 1.00 59.12 256 PRO A N 1
ATOM 1951 C CA . PRO A 1 256 ? -13.257 -35.720 42.361 1.00 59.12 256 PRO A CA 1
ATOM 1952 C C . PRO A 1 256 ? -12.331 -36.810 42.937 1.00 59.12 256 PRO A C 1
ATOM 1954 O O . PRO A 1 256 ? -12.577 -37.324 44.030 1.00 59.12 256 PRO A O 1
ATOM 1957 N N . THR A 1 257 ? -11.258 -37.189 42.242 1.00 57.22 257 THR A N 1
ATOM 1958 C CA . THR A 1 257 ? -10.508 -38.417 42.541 1.00 57.22 257 THR A CA 1
ATOM 1959 C C . THR A 1 257 ? -9.180 -38.191 43.269 1.00 57.22 257 THR A C 1
ATOM 1961 O O . THR A 1 257 ? -8.177 -38.805 42.929 1.00 57.22 257 THR A O 1
ATOM 1964 N N . VAL A 1 258 ? -9.146 -37.367 44.322 1.00 56.09 258 VAL A N 1
ATOM 1965 C CA . VAL A 1 258 ? -8.075 -37.452 45.339 1.00 56.09 258 VAL A CA 1
ATOM 1966 C C . VAL A 1 258 ? -8.671 -37.270 46.734 1.00 56.09 258 VAL A C 1
ATOM 1968 O O . VAL A 1 258 ? -8.591 -36.212 47.350 1.00 56.09 258 VAL A O 1
ATOM 1971 N N . VAL A 1 259 ? -9.270 -38.340 47.259 1.00 51.72 259 VAL A N 1
ATOM 1972 C CA . VAL A 1 259 ? -9.451 -38.499 48.707 1.00 51.72 259 VAL A CA 1
ATOM 1973 C C . VAL A 1 259 ? -8.081 -38.880 49.282 1.00 51.72 259 VAL A C 1
ATOM 1975 O O . VAL A 1 259 ? -7.593 -39.968 48.968 1.00 51.72 259 VAL A O 1
ATOM 1978 N N . PRO A 1 260 ? -7.425 -38.049 50.114 1.00 51.41 260 PRO A N 1
ATOM 1979 C CA . PRO A 1 260 ? -6.222 -38.484 50.803 1.00 51.41 260 PRO A CA 1
ATOM 1980 C C . PRO A 1 260 ? -6.620 -39.555 51.823 1.00 51.41 260 PRO A C 1
ATOM 1982 O O . PRO A 1 260 ? -7.354 -39.298 52.780 1.00 51.41 260 PRO A O 1
ATOM 1985 N N . ALA A 1 261 ? -6.155 -40.782 51.591 1.00 48.66 261 ALA A N 1
ATOM 1986 C CA . ALA A 1 261 ? -6.334 -41.904 52.497 1.00 48.66 261 ALA A CA 1
ATOM 1987 C C . ALA A 1 261 ? -5.787 -41.547 53.893 1.00 48.66 261 ALA A C 1
ATOM 1989 O O . ALA A 1 261 ? -4.577 -41.434 54.093 1.00 48.66 261 ALA A O 1
ATOM 1990 N N . LYS A 1 262 ? -6.687 -41.386 54.872 1.00 49.69 262 LYS A N 1
ATOM 1991 C CA . LYS A 1 262 ? -6.336 -41.346 56.296 1.00 49.69 262 LYS A CA 1
ATOM 1992 C C . LYS A 1 262 ? -5.718 -42.694 56.676 1.00 49.69 262 LYS A C 1
ATOM 1994 O O . LYS A 1 262 ? -6.427 -43.697 56.745 1.00 49.69 262 LYS A O 1
ATOM 1999 N N . LYS A 1 263 ? -4.405 -42.717 56.922 1.00 49.78 263 LYS A N 1
ATOM 2000 C CA . LYS A 1 263 ? -3.747 -43.835 57.608 1.00 49.78 263 LYS A CA 1
ATOM 2001 C C . LYS A 1 263 ? -4.196 -43.850 59.073 1.00 49.78 263 LYS A C 1
ATOM 2003 O O . LYS A 1 263 ? -4.173 -42.810 59.729 1.00 49.78 263 LYS A O 1
ATOM 2008 N N . LYS A 1 264 ? -4.667 -45.024 59.500 1.00 49.44 264 LYS A N 1
ATOM 2009 C CA . LYS A 1 264 ? -4.915 -45.411 60.894 1.00 49.44 264 LYS A CA 1
ATOM 2010 C C . LYS A 1 264 ? -3.606 -45.554 61.658 1.00 49.44 264 LYS A C 1
ATOM 2012 O O . LYS A 1 264 ? -2.601 -45.904 60.998 1.00 49.44 264 LYS A O 1
#

Foldseek 3Di:
DPPPPPPPPVVVVVVVVVVVVVVVPPDPPPQQWWKWFADPVRDIDIDSDDDPVCPQAWIFTAGPVRHTPDT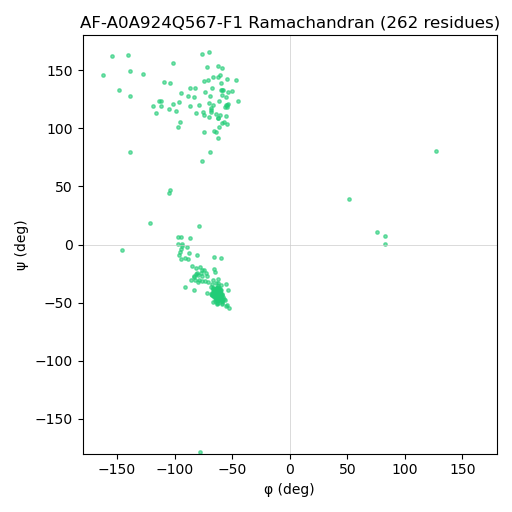DHHNDDPVSVVVVVVVVVVVVVVVVVVVVVVVVLVVLVVVDVDLVSLVVVLVVVLVVLVVVLVVLVVVLVQLVVLQVVLQPDDPDPPDPPPPPDPDDDDDDDDDDDPDDDPDPDPDDDSNRSNVVSVVCNVVSVVVSVVSVVVSVVSVVVSVVSSVSNVVSVVVVVVVVVVVVVVVVVVVVVPDPPDDPDDDD

Solvent-accessible surface area (backbone atoms only — not comparable to full-atom values): 16011 Å² total; per-residue (Å²): 144,82,83,85,77,75,71,67,74,67,62,58,64,60,57,60,61,61,59,61,68,66,66,77,74,74,75,83,84,68,84,67,57,46,32,41,37,63,51,98,85,71,47,78,45,77,39,78,71,87,64,87,89,57,75,65,48,44,33,38,38,28,45,86,85,71,48,77,74,45,76,46,71,55,64,75,48,75,64,57,50,48,54,51,51,52,52,50,52,52,52,50,51,53,49,52,53,49,55,51,49,52,52,50,51,52,49,50,57,73,71,35,91,43,72,68,57,46,50,53,54,48,51,53,55,53,51,50,54,52,51,51,41,48,55,39,50,54,48,43,54,51,32,51,48,21,56,76,48,66,17,68,53,73,77,80,83,80,61,82,79,75,72,81,71,83,87,73,84,84,83,88,87,78,86,83,72,80,78,78,74,81,73,82,73,81,76,77,50,38,70,58,48,27,54,49,29,66,62,44,41,62,55,39,51,52,50,41,53,53,49,49,50,52,48,52,53,50,50,52,51,52,50,56,51,49,58,48,51,51,53,51,51,52,52,49,53,51,48,55,50,53,52,51,50,54,51,50,52,53,50,61,74,70,53,88,84,75,78,82,79,80,80,128

pLDDT: mean 74.97, std 20.82, range [39.41, 98.5]